Protein AF-A0A7S0TM87-F1 (afdb_monomer_lite)

Organism: Hemiselmis andersenii (NCBI:txid464988)

pLDDT: mean 75.3, std 26.85, range [28.53, 98.75]

Secondary structure (DSSP, 8-state):
------------------------------------------------------------------------PPEEEEEETTS-EEEEETT-BHHHHHHHTT--SS-GGGGTSS-TTSS-S-TTEEEEEEEEESSS--HHHHHHHTSTT--TTGGGGEEEGGG-EEEEEEEEEPBSSSSS-SSSBPP--------TTGGGGGTT--

Structure (mmCIF, N/CA/C/O backbone):
data_AF-A0A7S0TM87-F1
#
_entry.id   AF-A0A7S0TM87-F1
#
loop_
_atom_site.group_PDB
_atom_site.id
_atom_site.type_symbol
_atom_site.label_atom_id
_atom_site.label_alt_id
_atom_site.label_comp_id
_atom_site.label_asym_id
_atom_site.label_entity_id
_atom_site.label_seq_id
_atom_site.pdbx_PDB_ins_code
_atom_site.Cartn_x
_atom_site.Cartn_y
_atom_site.Cartn_z
_atom_site.occupancy
_atom_site.B_iso_or_equiv
_atom_site.auth_seq_id
_atom_site.auth_comp_id
_atom_site.auth_asym_id
_atom_site.auth_atom_id
_atom_site.pdbx_PDB_model_num
ATOM 1 N N . LEU A 1 1 ? -0.755 11.902 52.535 1.00 43.03 1 LEU A N 1
ATOM 2 C CA . LEU A 1 1 ? -0.588 10.788 53.495 1.00 43.03 1 LEU A CA 1
ATOM 3 C C . LEU A 1 1 ? -1.770 9.834 53.341 1.00 43.03 1 LEU A C 1
ATOM 5 O O . LEU A 1 1 ? -2.832 10.089 53.884 1.00 43.03 1 LEU A O 1
ATOM 9 N N . CYS A 1 2 ? -1.592 8.799 52.521 1.00 30.06 2 CYS A N 1
ATOM 10 C CA . CYS A 1 2 ? -2.446 7.615 52.363 1.00 30.06 2 CYS A CA 1
ATOM 11 C C . CYS A 1 2 ? -1.496 6.462 51.981 1.00 30.06 2 CYS A C 1
ATOM 13 O O . CYS A 1 2 ? -0.580 6.715 51.191 1.00 30.06 2 CYS A O 1
ATOM 15 N N . PRO A 1 3 ? -1.626 5.252 52.551 1.00 44.41 3 PRO A N 1
ATOM 16 C CA . PRO A 1 3 ? -0.650 4.190 52.347 1.00 44.41 3 PRO A CA 1
ATOM 17 C C . PRO A 1 3 ? -0.954 3.326 51.111 1.00 44.41 3 PRO A C 1
ATOM 19 O O . PRO A 1 3 ? -2.096 2.975 50.837 1.00 44.41 3 PRO A O 1
ATOM 22 N N . SER A 1 4 ? 0.125 3.009 50.390 1.00 39.81 4 SER A N 1
ATOM 23 C CA . SER A 1 4 ? 0.500 1.714 49.800 1.00 39.81 4 SER A CA 1
ATOM 24 C C . SER A 1 4 ? -0.569 0.621 49.647 1.00 39.81 4 SER A C 1
ATOM 26 O O . SER A 1 4 ? -1.030 0.083 50.647 1.00 39.81 4 SER A O 1
ATOM 28 N N . VAL A 1 5 ? -0.748 0.143 48.407 1.00 38.69 5 VAL A N 1
ATOM 29 C CA . VAL A 1 5 ? -0.737 -1.299 48.082 1.00 38.69 5 VAL A CA 1
ATOM 30 C C . VAL A 1 5 ? -0.220 -1.509 46.651 1.00 38.69 5 VAL A C 1
ATOM 32 O O . VAL A 1 5 ? -0.937 -1.335 45.670 1.00 38.69 5 VAL A O 1
ATOM 35 N N . ALA A 1 6 ? 1.051 -1.892 46.538 1.00 37.84 6 ALA A N 1
ATOM 36 C CA . ALA A 1 6 ? 1.604 -2.536 45.353 1.00 37.84 6 ALA A CA 1
ATOM 37 C C . ALA A 1 6 ? 1.412 -4.052 45.513 1.00 37.84 6 ALA A C 1
ATOM 39 O O . ALA A 1 6 ? 1.906 -4.637 46.475 1.00 37.84 6 ALA A O 1
ATOM 40 N N . SER A 1 7 ? 0.688 -4.686 44.591 1.00 36.06 7 SER A N 1
ATOM 41 C CA . SER A 1 7 ? 0.589 -6.145 44.514 1.00 36.06 7 SER A CA 1
ATOM 42 C C . SER A 1 7 ? 1.498 -6.632 43.388 1.00 36.06 7 SER A C 1
ATOM 44 O O . SER A 1 7 ? 1.173 -6.514 42.209 1.00 36.06 7 SER A O 1
ATOM 46 N N . LEU A 1 8 ? 2.672 -7.134 43.769 1.00 38.53 8 LEU A N 1
ATOM 47 C CA . LEU A 1 8 ? 3.536 -7.964 42.934 1.00 38.53 8 LEU A CA 1
ATOM 48 C C . LEU A 1 8 ? 3.270 -9.412 43.347 1.00 38.53 8 LEU A C 1
ATOM 50 O O . LEU A 1 8 ? 3.666 -9.829 44.434 1.00 38.53 8 LEU A O 1
ATOM 54 N N . CYS A 1 9 ? 2.576 -10.174 42.504 1.00 34.62 9 CYS A N 1
ATOM 55 C CA . CYS A 1 9 ? 2.441 -11.614 42.683 1.00 34.62 9 CYS A CA 1
ATOM 56 C C . CYS A 1 9 ? 3.541 -12.296 41.863 1.00 34.62 9 CYS A C 1
ATOM 58 O O . CYS A 1 9 ? 3.529 -12.265 40.632 1.00 34.62 9 CYS A O 1
ATOM 60 N N . GLY A 1 10 ? 4.538 -12.826 42.570 1.00 33.28 10 GLY A N 1
ATOM 61 C CA . GLY A 1 10 ? 5.671 -13.533 41.995 1.00 33.28 10 GLY A CA 1
ATOM 62 C C . GLY A 1 10 ? 5.301 -14.939 41.533 1.00 33.28 10 GLY A C 1
ATOM 63 O O . GLY A 1 10 ? 4.575 -15.664 42.207 1.00 33.28 10 GLY A O 1
ATOM 64 N N . ILE A 1 11 ? 5.875 -15.344 40.404 1.00 38.78 11 ILE A N 1
ATOM 65 C CA . ILE A 1 11 ? 6.037 -16.751 40.047 1.00 38.78 11 ILE A CA 1
ATOM 66 C C . ILE A 1 11 ? 7.525 -17.048 40.211 1.00 38.78 11 ILE A C 1
ATOM 68 O O . ILE A 1 11 ? 8.359 -16.587 39.435 1.00 38.78 11 ILE A O 1
ATOM 72 N N . SER A 1 12 ? 7.848 -17.777 41.276 1.00 32.44 12 SER A N 1
ATOM 73 C CA . SER A 1 12 ? 9.172 -18.342 41.514 1.00 32.44 12 SER A CA 1
ATOM 74 C C . SER A 1 12 ? 9.338 -19.563 40.611 1.00 32.44 12 SER A C 1
ATOM 76 O O . SER A 1 12 ? 8.698 -20.591 40.832 1.00 32.44 12 SER A O 1
ATOM 78 N N . VAL A 1 13 ? 10.159 -19.452 39.565 1.00 36.41 13 VAL A N 1
ATOM 79 C CA . VAL A 1 13 ? 10.623 -20.613 38.797 1.00 36.41 13 VAL A CA 1
ATOM 80 C C . VAL A 1 13 ? 11.959 -21.039 39.394 1.00 36.41 13 VAL A C 1
ATOM 82 O O . VAL A 1 13 ? 12.985 -20.393 39.187 1.00 36.41 13 VAL A O 1
ATOM 85 N N . CYS A 1 14 ? 11.934 -22.122 40.167 1.00 28.53 14 CYS A N 1
ATOM 86 C CA . CYS A 1 14 ? 13.132 -22.767 40.687 1.00 28.53 14 CYS A CA 1
ATOM 87 C C . CYS A 1 14 ? 13.887 -23.431 39.525 1.00 28.53 14 CYS A C 1
ATOM 89 O O . CYS A 1 14 ? 13.459 -24.455 38.994 1.00 28.53 14 CYS A O 1
ATOM 91 N N . VAL A 1 15 ? 15.016 -22.842 39.134 1.00 33.97 15 VAL A N 1
ATOM 92 C CA . VAL A 1 15 ? 16.011 -23.467 38.257 1.00 33.97 15 VAL A CA 1
ATOM 93 C C . VAL A 1 15 ? 16.805 -24.465 39.100 1.00 33.97 15 VAL A C 1
ATOM 95 O O . VAL A 1 15 ? 17.602 -24.067 39.945 1.00 33.97 15 VAL A O 1
ATOM 98 N N . VAL A 1 16 ? 16.591 -25.763 38.886 1.00 34.19 16 VAL A N 1
ATOM 99 C CA . VAL A 1 16 ? 17.478 -26.804 39.423 1.00 34.19 16 VAL A CA 1
ATOM 100 C C . VAL A 1 16 ? 18.565 -27.069 38.384 1.00 34.19 16 VAL A C 1
ATOM 102 O O . VAL A 1 16 ? 18.332 -27.715 37.365 1.00 34.19 16 VAL A O 1
ATOM 105 N N . LEU A 1 17 ? 19.753 -26.525 38.644 1.00 32.59 17 LEU A N 1
ATOM 106 C CA . LEU A 1 17 ? 20.995 -26.874 37.958 1.00 32.59 17 LEU A CA 1
ATOM 107 C C . LEU A 1 17 ? 21.436 -28.269 38.416 1.00 32.59 17 LEU A C 1
ATOM 109 O O . LEU A 1 17 ? 21.793 -28.452 39.578 1.00 32.59 17 LEU A O 1
ATOM 113 N N . VAL A 1 18 ? 21.454 -29.238 37.501 1.00 38.62 18 VAL A N 1
ATOM 114 C CA . VAL A 1 18 ? 22.188 -30.496 37.690 1.00 38.62 18 VAL A CA 1
ATOM 115 C C . VAL A 1 18 ? 23.419 -30.448 36.792 1.00 38.62 18 VAL A C 1
ATOM 117 O O . VAL A 1 18 ? 23.335 -30.611 35.577 1.00 38.62 18 VAL A O 1
ATOM 120 N N . SER A 1 19 ? 24.568 -30.178 37.408 1.00 39.03 19 SER A N 1
ATOM 121 C CA . SER A 1 19 ? 25.889 -30.266 36.786 1.00 39.03 19 SER A CA 1
ATOM 122 C C . SER A 1 19 ? 26.309 -31.727 36.654 1.00 39.03 19 SER A C 1
ATOM 124 O O . SER A 1 19 ? 26.340 -32.440 37.655 1.00 39.03 19 SER A O 1
ATOM 126 N N . SER A 1 20 ? 26.700 -32.171 35.458 1.00 42.22 20 SER A N 1
ATOM 127 C CA . SER A 1 20 ? 27.532 -33.369 35.274 1.00 42.22 20 SER A CA 1
ATOM 128 C C . SER A 1 20 ? 28.226 -33.368 33.910 1.00 42.22 20 SER A C 1
ATOM 130 O O . SER A 1 20 ? 27.570 -33.390 32.876 1.00 42.22 20 SER A O 1
ATOM 132 N N . GLY A 1 21 ? 29.562 -33.420 33.941 1.00 37.12 21 GLY A N 1
ATOM 133 C CA . GLY A 1 21 ? 30.363 -34.126 32.937 1.00 37.12 21 GLY A CA 1
ATOM 134 C C . GLY A 1 21 ? 30.937 -33.305 31.784 1.00 37.12 21 GLY A C 1
ATOM 135 O O . GLY A 1 21 ? 30.371 -33.260 30.699 1.00 37.12 21 GLY A O 1
ATOM 136 N N . ALA A 1 22 ? 32.135 -32.755 31.984 1.00 36.75 22 ALA A N 1
ATOM 137 C CA . ALA A 1 22 ? 33.020 -32.366 30.895 1.00 36.75 22 ALA A CA 1
ATOM 138 C C . ALA A 1 22 ? 33.595 -33.617 30.203 1.00 36.75 22 ALA A C 1
ATOM 140 O O . ALA A 1 22 ? 34.173 -34.476 30.866 1.00 36.75 22 ALA A O 1
ATOM 141 N N . MET A 1 23 ? 33.519 -33.689 28.873 1.00 35.53 23 MET A N 1
ATOM 142 C CA . MET A 1 23 ? 34.444 -34.498 28.077 1.00 35.53 23 MET A CA 1
ATOM 143 C C . MET A 1 23 ? 34.936 -33.684 26.880 1.00 35.53 23 MET A C 1
ATOM 145 O O . MET A 1 23 ? 34.208 -33.398 25.933 1.00 35.53 23 MET A O 1
ATOM 149 N N . LEU A 1 24 ? 36.205 -33.291 26.971 1.00 36.25 24 LEU A N 1
ATOM 150 C CA . LEU A 1 24 ? 37.015 -32.771 25.879 1.00 36.25 24 LEU A CA 1
ATOM 151 C C . LEU A 1 24 ? 37.151 -33.853 24.802 1.00 36.25 24 LEU A C 1
ATOM 153 O O . LEU A 1 24 ? 37.717 -34.909 25.076 1.00 36.25 24 LEU A O 1
ATOM 157 N N . TYR A 1 25 ? 36.714 -33.579 23.572 1.00 30.88 25 TYR A N 1
ATOM 158 C CA . TYR A 1 25 ? 37.110 -34.382 22.416 1.00 30.88 25 TYR A CA 1
ATOM 159 C C . TYR A 1 25 ? 37.942 -33.541 21.447 1.00 30.88 25 TYR A C 1
ATOM 161 O O . TYR A 1 25 ? 37.474 -32.596 20.812 1.00 30.88 25 TYR A O 1
ATOM 169 N N . ARG A 1 26 ? 39.229 -33.886 21.402 1.00 33.69 26 ARG A N 1
ATOM 170 C CA . ARG A 1 26 ? 40.291 -33.291 20.591 1.00 33.69 26 ARG A CA 1
ATOM 171 C C . ARG A 1 26 ? 40.266 -33.935 19.199 1.00 33.69 26 ARG A C 1
ATOM 173 O O . ARG A 1 26 ? 40.232 -35.154 19.088 1.00 33.69 26 ARG A O 1
ATOM 180 N N . ARG A 1 27 ? 40.336 -33.122 18.138 1.00 35.44 27 ARG A N 1
ATOM 181 C CA . ARG A 1 27 ? 40.615 -33.569 16.758 1.00 35.44 27 ARG A CA 1
ATOM 182 C C . ARG A 1 27 ? 41.933 -34.346 16.707 1.00 35.44 27 ARG A C 1
ATOM 184 O O . ARG A 1 27 ? 42.930 -33.816 17.194 1.00 35.44 27 ARG A O 1
ATOM 191 N N . SER A 1 28 ? 41.962 -35.495 16.028 1.00 31.58 28 SER A N 1
ATOM 192 C CA . SER A 1 28 ? 43.063 -35.946 15.153 1.00 31.58 28 SER A CA 1
ATOM 193 C C . SER A 1 28 ? 42.669 -37.204 14.366 1.00 31.58 28 SER A C 1
ATOM 195 O O . SER A 1 28 ? 41.808 -37.974 14.768 1.00 31.58 28 SER A O 1
ATOM 197 N N . THR A 1 29 ? 43.283 -37.321 13.198 1.00 38.72 29 THR A N 1
ATOM 198 C CA . THR A 1 29 ? 43.037 -38.195 12.045 1.00 38.72 29 THR A CA 1
ATOM 199 C C . THR A 1 29 ? 43.444 -39.661 12.237 1.00 38.72 29 THR A C 1
ATOM 201 O O . THR A 1 29 ? 44.500 -39.893 12.813 1.00 38.72 29 THR A O 1
ATOM 204 N N . LEU A 1 30 ? 42.699 -40.598 11.625 1.00 35.56 30 LEU A N 1
ATOM 205 C CA . LEU A 1 30 ? 43.150 -41.674 10.704 1.00 35.56 30 LEU A CA 1
ATOM 206 C C . LEU A 1 30 ? 42.349 -42.985 10.834 1.00 35.56 30 LEU A C 1
ATOM 208 O O . LEU A 1 30 ? 41.999 -43.415 11.924 1.00 35.56 30 LEU A O 1
ATOM 212 N N . ALA A 1 31 ? 42.197 -43.615 9.663 1.00 34.16 31 ALA A N 1
ATOM 213 C CA . ALA A 1 31 ? 42.013 -45.041 9.385 1.00 34.16 31 ALA A CA 1
ATOM 214 C C . ALA A 1 31 ? 40.709 -45.724 9.839 1.00 34.16 31 ALA A C 1
ATOM 216 O O . ALA A 1 31 ? 40.450 -45.962 11.014 1.00 34.16 31 ALA A O 1
ATOM 217 N N . GLY A 1 32 ? 39.916 -46.108 8.836 1.00 38.69 32 GLY A N 1
ATOM 218 C CA . GLY A 1 32 ? 38.773 -46.991 8.996 1.00 38.69 32 GLY A CA 1
ATOM 219 C C . GLY A 1 32 ? 39.171 -48.402 9.417 1.00 38.69 32 GLY A C 1
ATOM 220 O O . GLY A 1 32 ? 40.225 -48.912 9.046 1.00 38.69 32 GLY A O 1
ATOM 221 N N . CYS A 1 33 ? 38.267 -49.050 10.142 1.00 33.41 33 CYS A N 1
ATOM 222 C CA . CYS A 1 33 ? 38.180 -50.497 10.180 1.00 33.41 33 CYS A CA 1
ATOM 223 C C . CYS A 1 33 ? 36.711 -50.876 10.392 1.00 33.41 33 CYS A C 1
ATOM 225 O O . CYS A 1 33 ? 36.077 -50.491 11.373 1.00 33.41 33 CYS A O 1
ATOM 227 N N . LEU A 1 34 ? 36.172 -51.564 9.392 1.00 38.44 34 LEU A N 1
ATOM 228 C CA . LEU A 1 34 ? 34.849 -52.161 9.348 1.00 38.44 34 LEU A CA 1
ATOM 229 C C . LEU A 1 34 ? 34.826 -53.353 10.314 1.00 38.44 34 LEU A C 1
ATOM 231 O O . LEU A 1 34 ? 35.575 -54.304 10.112 1.00 38.44 34 LEU A O 1
ATOM 235 N N . VAL A 1 35 ? 33.962 -53.333 11.331 1.00 37.22 35 VAL A N 1
ATOM 236 C CA . VAL A 1 35 ? 33.656 -54.528 12.132 1.00 37.22 35 VAL A CA 1
ATOM 237 C C . VAL A 1 35 ? 32.142 -54.641 12.282 1.00 37.22 35 VAL A C 1
ATOM 239 O O . VAL A 1 35 ? 31.504 -53.897 13.023 1.00 37.22 35 VAL A O 1
ATOM 242 N N . LEU A 1 36 ? 31.577 -55.575 11.519 1.00 39.94 36 LEU A N 1
ATOM 243 C CA . LEU A 1 36 ? 30.217 -56.082 11.663 1.00 39.94 36 LEU A CA 1
ATOM 244 C C . LEU A 1 36 ? 30.143 -56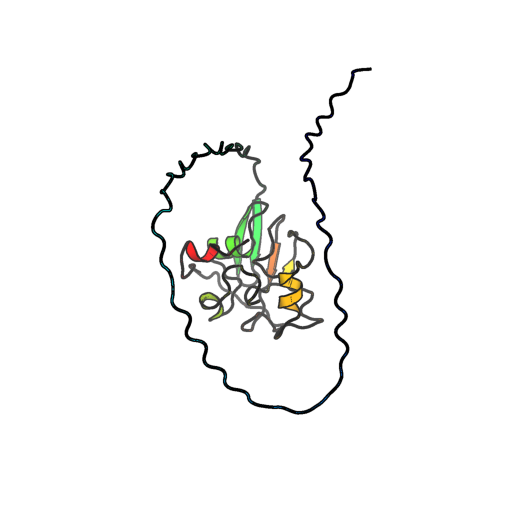.916 12.946 1.00 39.94 36 LEU A C 1
ATOM 246 O O . LEU A 1 36 ? 30.815 -57.939 13.047 1.00 39.94 36 LEU A O 1
ATOM 250 N N . LEU A 1 37 ? 29.305 -56.512 13.900 1.00 38.28 37 LEU A N 1
ATOM 251 C CA . LEU A 1 37 ? 28.926 -57.354 15.034 1.00 38.28 37 LEU A CA 1
ATOM 252 C C . LEU A 1 37 ? 27.406 -57.373 15.183 1.00 38.28 37 LEU A C 1
ATOM 254 O O . LEU A 1 37 ? 26.788 -56.486 15.769 1.00 38.28 37 LEU A O 1
ATOM 258 N N . SER A 1 38 ? 26.829 -58.438 14.635 1.00 44.94 38 SER A N 1
ATOM 259 C CA . SER A 1 38 ? 25.479 -58.920 14.887 1.00 44.94 38 SER A CA 1
ATOM 260 C C . SER A 1 38 ? 25.268 -59.174 16.380 1.00 44.94 38 SER A C 1
ATOM 262 O O . SER A 1 38 ? 25.892 -60.070 16.945 1.00 44.94 38 SER A O 1
ATOM 264 N N . HIS A 1 39 ? 24.360 -58.427 17.002 1.00 39.03 39 HIS A N 1
ATOM 265 C CA . HIS A 1 39 ? 23.818 -58.762 18.314 1.00 39.03 39 HIS A CA 1
ATOM 266 C C . HIS A 1 39 ? 22.301 -58.890 18.194 1.00 39.03 39 HIS A C 1
ATOM 268 O O . HIS A 1 39 ? 21.583 -57.910 18.003 1.00 39.03 39 HIS A O 1
ATOM 274 N N . SER A 1 40 ? 21.831 -60.133 18.268 1.00 44.12 40 SER A N 1
ATOM 275 C CA . SER A 1 40 ? 20.428 -60.483 18.446 1.00 44.12 40 SER A CA 1
ATOM 276 C C . SER A 1 40 ? 19.967 -59.998 19.819 1.00 44.12 40 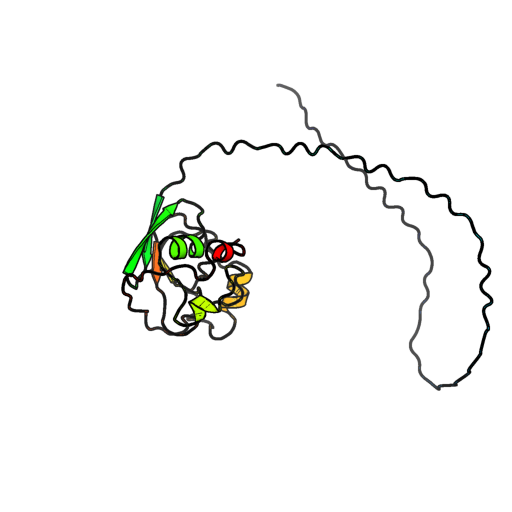SER A C 1
ATOM 278 O O . SER A 1 40 ? 20.432 -60.496 20.841 1.00 44.12 40 SER A O 1
ATOM 280 N N . VAL A 1 41 ? 19.049 -59.032 19.848 1.00 42.47 41 VAL A N 1
ATOM 281 C CA . VAL A 1 41 ? 18.379 -58.599 21.079 1.00 42.47 41 VAL A CA 1
ATOM 282 C C . VAL A 1 41 ? 17.003 -59.252 21.115 1.00 42.47 41 VAL A C 1
ATOM 284 O O . VAL A 1 41 ? 16.100 -58.887 20.365 1.00 42.47 41 VAL A O 1
ATOM 287 N N . THR A 1 42 ? 16.850 -60.253 21.976 1.00 41.28 42 THR A N 1
ATOM 288 C CA . THR A 1 42 ? 15.556 -60.838 22.336 1.00 41.28 42 THR A CA 1
ATOM 289 C C . THR A 1 42 ? 14.770 -59.839 23.184 1.00 41.28 42 THR A C 1
ATOM 291 O O . THR A 1 42 ? 15.184 -59.503 24.293 1.00 41.28 42 THR A O 1
ATOM 294 N N . ALA A 1 43 ? 13.643 -59.354 22.662 1.00 39.78 43 ALA A N 1
ATOM 295 C CA . ALA A 1 43 ? 12.737 -58.457 23.369 1.00 39.78 43 ALA A CA 1
ATOM 296 C C . ALA A 1 43 ? 11.901 -59.233 24.404 1.00 39.78 43 ALA A C 1
ATOM 298 O O . ALA A 1 43 ? 11.062 -60.059 24.048 1.00 39.78 43 ALA A O 1
ATOM 299 N N . PHE A 1 44 ? 12.125 -58.948 25.687 1.00 37.41 44 PHE A N 1
ATOM 300 C CA . PHE A 1 44 ? 11.228 -59.323 26.779 1.00 37.41 44 PHE A CA 1
ATOM 301 C C . PHE A 1 44 ? 10.069 -58.319 26.823 1.00 37.41 44 PHE A C 1
ATOM 303 O O . PHE A 1 44 ? 10.282 -57.127 27.045 1.00 37.41 44 PHE A O 1
ATOM 310 N N . VAL A 1 45 ? 8.843 -58.791 26.597 1.00 42.06 45 VAL A N 1
ATOM 311 C CA . VAL A 1 45 ? 7.622 -57.981 26.681 1.00 42.06 45 VAL A CA 1
ATOM 312 C C . VAL A 1 45 ? 6.989 -58.225 28.051 1.00 42.06 45 VAL A C 1
ATOM 314 O O . VAL A 1 45 ? 6.460 -59.305 28.299 1.00 42.06 45 VAL A O 1
ATOM 317 N N . SER A 1 46 ? 7.048 -57.238 28.947 1.00 39.88 46 SER A N 1
ATOM 318 C CA . SER A 1 46 ? 6.266 -57.244 30.192 1.00 39.88 46 SER A CA 1
ATOM 319 C C . SER A 1 46 ? 4.922 -56.546 29.965 1.00 39.88 46 SER A C 1
ATOM 321 O O . SER A 1 46 ? 4.913 -55.409 29.486 1.00 39.88 46 SER A O 1
ATOM 323 N N . PRO A 1 47 ? 3.784 -57.162 30.329 1.00 44.62 47 PRO A N 1
ATOM 324 C CA . PRO A 1 47 ? 2.493 -56.500 30.320 1.00 44.62 47 PRO A CA 1
ATOM 325 C C . PRO A 1 47 ? 2.237 -55.876 31.696 1.00 44.62 47 PRO A C 1
ATOM 327 O O . PRO A 1 47 ? 2.356 -56.560 32.706 1.00 44.62 47 PRO A O 1
ATOM 330 N N . ALA A 1 48 ? 1.892 -54.587 31.720 1.00 43.44 48 ALA A N 1
ATOM 331 C CA . ALA A 1 48 ? 1.014 -53.922 32.696 1.00 43.44 48 ALA A CA 1
ATOM 332 C C . ALA A 1 48 ? 1.453 -52.468 32.902 1.00 43.44 48 ALA A C 1
ATOM 334 O O . ALA A 1 48 ? 2.221 -52.148 33.806 1.00 43.44 48 ALA A O 1
ATOM 335 N N . VAL A 1 49 ? 0.888 -51.559 32.110 1.00 38.81 49 VAL A N 1
ATOM 336 C CA . VAL A 1 49 ? 0.724 -50.172 32.552 1.00 38.81 49 VAL A CA 1
ATOM 337 C C . VAL A 1 49 ? -0.768 -49.882 32.548 1.00 38.81 49 VAL A C 1
ATOM 339 O O . VAL A 1 49 ? -1.427 -49.862 31.513 1.00 38.81 49 VAL A O 1
ATOM 342 N N . SER A 1 50 ? -1.292 -49.743 33.761 1.00 43.94 50 SER A N 1
ATOM 343 C CA . SER A 1 50 ? -2.668 -49.377 34.070 1.00 43.94 50 SER A CA 1
ATOM 344 C C . SER A 1 50 ? -2.976 -47.985 33.509 1.00 43.94 50 SER A C 1
ATOM 346 O O . SER A 1 50 ? -2.323 -47.003 33.870 1.00 43.94 50 SER A O 1
ATOM 348 N N . LEU A 1 51 ? -3.967 -47.903 32.616 1.00 40.31 51 LEU A N 1
ATOM 349 C CA . LEU A 1 51 ? -4.522 -46.646 32.120 1.00 40.31 51 LEU A CA 1
ATOM 350 C C . LEU A 1 51 ? -5.239 -45.924 33.266 1.00 40.31 51 LEU A C 1
ATOM 352 O O . LEU A 1 51 ? -6.386 -46.226 33.591 1.00 40.31 51 LEU A O 1
ATOM 356 N N . ARG A 1 52 ? -4.581 -44.928 33.863 1.00 42.25 52 ARG A N 1
ATOM 357 C CA . ARG A 1 52 ? -5.284 -43.900 34.633 1.00 42.25 52 ARG A CA 1
ATOM 358 C C . ARG A 1 52 ? -5.820 -42.851 33.666 1.00 42.25 52 ARG A C 1
ATOM 360 O O . ARG A 1 52 ? -5.058 -42.167 32.989 1.00 42.25 52 ARG A O 1
ATOM 367 N N . ALA A 1 53 ? -7.144 -42.751 33.618 1.00 43.03 53 ALA A N 1
ATOM 368 C CA . ALA A 1 53 ? -7.873 -41.709 32.918 1.00 43.03 53 ALA A CA 1
ATOM 369 C C . ALA A 1 53 ? -7.406 -40.322 33.392 1.00 43.03 53 ALA A C 1
ATOM 371 O O . ALA A 1 53 ? -7.555 -39.962 34.560 1.00 43.03 53 ALA A O 1
ATOM 372 N N . LEU A 1 54 ? -6.833 -39.545 32.474 1.00 36.59 54 LEU A N 1
ATOM 373 C CA . LEU A 1 54 ? -6.606 -38.117 32.652 1.00 36.59 54 LEU A CA 1
ATOM 374 C C . LEU A 1 54 ? -7.938 -37.399 32.438 1.00 36.59 54 LEU A C 1
ATOM 376 O O . LEU A 1 54 ? -8.382 -37.186 31.311 1.00 36.59 54 LEU A O 1
ATOM 380 N N . THR A 1 55 ? -8.590 -37.036 33.536 1.00 38.25 55 THR A N 1
ATOM 381 C CA . THR A 1 55 ? -9.730 -36.121 33.529 1.00 38.25 55 THR A CA 1
ATOM 382 C C . THR A 1 55 ? -9.242 -34.750 33.065 1.00 38.25 55 THR A C 1
ATOM 384 O O . THR A 1 55 ? -8.570 -34.035 33.807 1.00 38.25 55 THR A O 1
ATOM 387 N N . VAL A 1 56 ? -9.562 -34.376 31.825 1.00 42.09 56 VAL A N 1
ATOM 388 C CA . VAL A 1 56 ? -9.319 -33.027 31.300 1.00 42.09 56 VAL A CA 1
ATOM 389 C C . VAL A 1 56 ? -10.207 -32.054 32.075 1.00 42.09 56 VAL A C 1
ATOM 391 O O . VAL A 1 56 ? -11.414 -31.963 31.849 1.00 42.09 56 VAL A O 1
ATOM 394 N N . MET A 1 57 ? -9.610 -31.327 33.019 1.00 36.41 57 MET A N 1
ATOM 395 C CA . MET A 1 57 ? -10.251 -30.193 33.672 1.00 36.41 57 MET A CA 1
ATOM 396 C C . MET A 1 57 ? -10.482 -29.100 32.625 1.00 36.41 57 MET A C 1
ATOM 398 O O . MET A 1 57 ? -9.555 -28.417 32.195 1.00 36.41 57 MET A O 1
ATOM 402 N N . ARG A 1 58 ? -11.739 -28.943 32.192 1.00 45.81 58 ARG A N 1
ATOM 403 C CA . ARG A 1 58 ? -12.197 -27.774 31.436 1.00 45.81 58 ARG A CA 1
ATOM 404 C C . ARG A 1 58 ? -11.988 -26.535 32.306 1.00 45.81 58 ARG A C 1
ATOM 406 O O . ARG A 1 58 ? -12.823 -26.228 33.155 1.00 45.81 58 ARG A O 1
ATOM 413 N N . HIS A 1 59 ? -10.901 -25.803 32.076 1.00 45.47 59 HIS A N 1
ATOM 414 C CA . HIS A 1 59 ? -10.821 -24.417 32.514 1.00 45.47 59 HIS A CA 1
ATOM 415 C C . HIS A 1 59 ? -11.953 -23.659 31.819 1.00 45.47 59 HIS A C 1
ATOM 417 O O . HIS A 1 59 ? -11.939 -23.468 30.603 1.00 45.47 59 HIS A O 1
ATOM 423 N N . LYS A 1 60 ? -12.961 -23.252 32.597 1.00 48.72 60 LYS A N 1
ATOM 424 C CA . LYS A 1 60 ? -13.900 -22.204 32.201 1.00 48.72 60 LYS A CA 1
ATOM 425 C C . LYS A 1 60 ? -13.078 -20.927 32.059 1.00 48.72 60 LYS A C 1
ATOM 427 O O . LYS A 1 60 ? -12.900 -20.187 33.021 1.00 48.72 60 LYS A O 1
ATOM 432 N N . GLY A 1 61 ? -12.499 -20.732 30.878 1.00 41.50 61 GLY A N 1
ATOM 433 C CA . GLY A 1 61 ? -11.899 -19.469 30.493 1.00 41.50 61 GLY A CA 1
ATOM 434 C C . GLY A 1 61 ? -12.980 -18.407 30.599 1.00 41.50 61 GLY A C 1
ATOM 435 O O . GLY A 1 61 ? -13.948 -18.423 29.841 1.00 41.50 61 GLY A O 1
ATOM 436 N N . CYS A 1 62 ? -12.840 -17.526 31.584 1.00 40.75 62 CYS A N 1
ATOM 437 C CA . CYS A 1 62 ? -13.537 -16.257 31.609 1.00 40.75 62 CYS A CA 1
ATOM 438 C C . CYS A 1 62 ? -13.016 -15.473 30.402 1.00 40.75 62 CYS A C 1
ATOM 440 O O . CYS A 1 62 ? -11.963 -14.842 30.468 1.00 40.75 62 CYS A O 1
ATOM 442 N N . VAL A 1 63 ? -13.700 -15.597 29.265 1.00 45.09 63 VAL A N 1
ATOM 443 C CA . VAL A 1 63 ? -13.558 -14.644 28.169 1.00 45.09 63 VAL A CA 1
ATOM 444 C C . VAL A 1 63 ? -14.200 -13.375 28.699 1.00 45.09 63 VAL A C 1
ATOM 446 O O . VAL A 1 63 ? -15.416 -13.210 28.639 1.00 45.09 63 VAL A O 1
ATOM 449 N N . SER A 1 64 ? -13.394 -12.516 29.319 1.00 41.44 64 SER A N 1
ATOM 450 C CA . SER A 1 64 ? -13.808 -11.157 29.613 1.00 41.44 64 SER A CA 1
ATOM 451 C C . SER A 1 64 ? -14.063 -10.485 28.269 1.00 41.44 64 SER A C 1
ATOM 453 O O . SER A 1 64 ? -13.154 -10.039 27.572 1.00 41.44 64 SER A O 1
ATOM 455 N N . THR A 1 65 ? -15.329 -10.452 27.868 1.00 44.44 65 THR A N 1
ATOM 456 C CA . THR A 1 65 ? -15.825 -9.517 26.870 1.00 44.44 65 THR A CA 1
ATOM 457 C C . THR A 1 65 ? -15.574 -8.121 27.422 1.00 44.44 65 THR A C 1
ATOM 459 O O . THR A 1 65 ? -16.399 -7.564 28.144 1.00 44.44 65 THR A O 1
ATOM 462 N N . LEU A 1 66 ? -14.389 -7.576 27.143 1.00 46.31 66 LEU A N 1
ATOM 463 C CA . LEU A 1 66 ? -14.140 -6.149 27.235 1.00 46.31 66 LEU A CA 1
ATOM 464 C C . LEU A 1 66 ? -15.140 -5.499 26.284 1.00 46.31 66 LEU A C 1
ATOM 466 O O . LEU A 1 66 ? -15.007 -5.591 25.064 1.00 46.31 66 LEU A O 1
ATOM 470 N N . ALA A 1 67 ? -16.183 -4.908 26.861 1.00 44.28 67 ALA A N 1
ATOM 471 C CA . ALA A 1 67 ? -17.088 -4.031 26.153 1.00 44.28 67 ALA A CA 1
ATOM 472 C C . ALA A 1 67 ? -16.237 -2.936 25.498 1.00 44.28 67 ALA A C 1
ATOM 474 O O . ALA A 1 67 ? -15.650 -2.095 26.180 1.00 44.28 67 ALA A O 1
ATOM 475 N N . MET A 1 68 ? -16.110 -2.994 24.173 1.00 48.56 68 MET A N 1
ATOM 476 C CA . MET A 1 68 ? -15.514 -1.922 23.392 1.00 48.56 68 MET A CA 1
ATOM 477 C C . MET A 1 68 ? -16.448 -0.719 23.530 1.00 48.56 68 MET A C 1
ATOM 479 O O . MET A 1 68 ? -17.477 -0.646 22.860 1.00 48.56 68 MET A O 1
ATOM 483 N N . ASN A 1 69 ? -16.124 0.197 24.446 1.00 50.28 69 ASN A N 1
ATOM 484 C CA . ASN A 1 69 ? -16.749 1.511 24.490 1.00 50.28 69 ASN A CA 1
ATOM 485 C C . ASN A 1 69 ? -16.578 2.130 23.102 1.00 50.28 69 ASN A C 1
ATOM 487 O O . ASN A 1 69 ? -15.453 2.359 22.656 1.00 50.28 69 ASN A O 1
ATOM 491 N N . GLY A 1 70 ? -17.697 2.338 22.407 1.00 48.84 70 GLY A N 1
ATOM 492 C CA . GLY A 1 70 ? -17.742 2.888 21.060 1.00 48.84 70 GLY A CA 1
ATOM 493 C C . GLY A 1 70 ? -17.246 4.327 21.041 1.00 48.84 70 GLY A C 1
ATOM 494 O O . GLY A 1 70 ? -18.041 5.263 21.048 1.00 48.84 70 GLY A O 1
ATOM 495 N N . SER A 1 71 ? -15.928 4.510 21.011 1.00 60.06 71 SER A N 1
ATOM 496 C CA . SER A 1 71 ? -15.330 5.754 20.548 1.00 60.06 71 SER A CA 1
ATOM 497 C C . SER A 1 71 ? -15.792 5.947 19.107 1.00 60.06 71 SER A C 1
ATOM 499 O O . SER A 1 71 ? -15.568 5.077 18.262 1.00 60.06 71 SER A O 1
ATOM 501 N N . LYS A 1 72 ? -16.495 7.047 18.822 1.00 70.88 72 LYS A N 1
ATOM 502 C CA . LYS A 1 72 ? -16.773 7.451 17.441 1.00 70.88 72 LYS A CA 1
ATOM 503 C C . LYS A 1 72 ? -15.420 7.676 16.762 1.00 70.88 72 LYS A C 1
ATOM 505 O O . LYS A 1 72 ? -14.793 8.703 16.982 1.00 70.88 72 LYS A O 1
ATOM 510 N N . SER A 1 73 ? -14.962 6.705 15.976 1.00 81.81 73 SER A N 1
ATOM 511 C CA . SER A 1 73 ? -13.770 6.840 15.137 1.00 81.81 73 SER A CA 1
ATOM 512 C C . SER A 1 73 ? -13.998 7.953 14.115 1.00 81.81 73 SER A C 1
ATOM 514 O O . SER A 1 73 ? -15.069 7.981 13.493 1.00 81.81 73 SER A O 1
ATOM 516 N N . ASN A 1 74 ? -13.017 8.835 13.911 1.00 94.25 74 ASN A N 1
ATOM 517 C CA . ASN A 1 74 ? -13.123 9.865 12.880 1.00 94.25 74 ASN A CA 1
ATOM 518 C C . ASN A 1 74 ? -13.218 9.219 11.494 1.00 94.25 74 ASN A C 1
ATOM 520 O O . ASN A 1 74 ? -12.736 8.104 11.285 1.00 94.25 74 ASN A O 1
ATOM 524 N N . LYS A 1 75 ? -13.869 9.922 10.568 1.00 96.50 75 LYS A N 1
ATOM 525 C CA . LYS A 1 75 ? -13.971 9.542 9.159 1.00 96.50 75 LYS A CA 1
ATOM 526 C C . LYS A 1 75 ? -13.021 10.402 8.335 1.00 96.50 75 LYS A C 1
ATOM 528 O O . LYS A 1 75 ? -12.923 11.600 8.587 1.00 96.50 75 LYS A O 1
ATOM 533 N N . HIS A 1 76 ? -12.420 9.789 7.329 1.00 97.50 76 HIS A N 1
ATOM 534 C CA . HIS A 1 76 ? -11.460 10.371 6.401 1.00 97.50 76 HIS A CA 1
ATOM 535 C C . HIS A 1 76 ? -11.855 10.044 4.969 1.00 97.50 76 HIS A C 1
ATOM 537 O O . HIS A 1 76 ? -12.544 9.052 4.712 1.00 97.50 76 HIS A O 1
ATOM 543 N N . ARG A 1 77 ? -11.380 10.851 4.027 1.00 97.44 77 ARG A N 1
ATOM 544 C CA . ARG A 1 77 ? -11.454 10.564 2.593 1.00 97.44 77 ARG A CA 1
ATOM 545 C C . ARG A 1 77 ? -10.102 10.102 2.082 1.00 97.44 77 ARG A C 1
ATOM 547 O O . ARG A 1 77 ? -9.083 10.747 2.310 1.00 97.44 77 ARG A O 1
ATOM 554 N N . VAL A 1 78 ? -10.114 9.014 1.324 1.00 97.50 78 VAL A N 1
ATOM 555 C CA . VAL A 1 78 ? -8.945 8.520 0.600 1.00 97.50 78 VAL A CA 1
ATOM 556 C C . VAL A 1 78 ? -9.219 8.664 -0.891 1.00 97.50 78 VAL A C 1
ATOM 558 O O . VAL A 1 78 ? -10.086 7.977 -1.430 1.00 97.50 78 VAL A O 1
ATOM 561 N N . GLN A 1 79 ? -8.493 9.565 -1.548 1.00 96.00 79 GLN A N 1
ATOM 562 C CA . GLN A 1 79 ? -8.582 9.821 -2.985 1.00 96.00 79 GLN A CA 1
ATOM 563 C C . GLN A 1 79 ? -7.519 9.010 -3.725 1.00 96.00 79 GLN A C 1
ATOM 565 O O . GLN A 1 79 ? -6.352 9.008 -3.337 1.00 96.00 79 GLN A O 1
ATOM 570 N N . PHE A 1 80 ? -7.899 8.329 -4.805 1.00 93.00 80 PHE A N 1
ATOM 571 C CA . PHE A 1 80 ? -6.972 7.547 -5.621 1.00 93.00 80 PHE A CA 1
ATOM 572 C C . PHE A 1 80 ? -6.693 8.276 -6.941 1.00 93.00 80 PHE A C 1
ATOM 574 O O . PHE A 1 80 ? -7.617 8.672 -7.646 1.00 93.00 80 PHE A O 1
ATOM 581 N N . SER A 1 81 ? -5.420 8.449 -7.308 1.00 84.44 81 SER A N 1
ATOM 582 C CA . SER A 1 81 ? -4.998 9.265 -8.460 1.00 84.44 81 SER A CA 1
ATOM 583 C C . SER A 1 81 ? -5.539 8.773 -9.808 1.00 84.44 81 SER A C 1
ATOM 585 O O . SER A 1 81 ? -5.568 9.528 -10.772 1.00 84.44 81 SER A O 1
ATOM 587 N N . GLY A 1 82 ? -5.940 7.502 -9.881 1.00 70.81 82 GLY A N 1
ATOM 588 C CA . GLY A 1 82 ? -6.636 6.894 -11.015 1.00 70.81 82 GLY A CA 1
ATOM 589 C C . GLY A 1 82 ? -8.162 6.963 -10.891 1.00 70.81 82 GLY A C 1
ATOM 590 O O . GLY A 1 82 ? -8.860 6.087 -11.374 1.00 70.81 82 GLY A O 1
ATOM 591 N N . GLY A 1 83 ? -8.699 7.944 -10.176 1.00 77.00 83 GLY A N 1
ATOM 592 C CA . GLY A 1 83 ? -10.134 8.087 -9.988 1.00 77.00 83 GLY A CA 1
ATOM 593 C C . GLY A 1 83 ? -10.712 7.181 -8.900 1.00 77.00 83 GLY A C 1
ATOM 594 O O . GLY A 1 83 ? -10.238 6.082 -8.613 1.00 77.00 83 GLY A O 1
ATOM 595 N N . GLY A 1 84 ? -11.787 7.682 -8.298 1.00 87.81 84 GLY A N 1
ATOM 596 C CA . GLY A 1 84 ? -12.445 7.059 -7.160 1.00 87.81 84 GLY A CA 1
ATOM 597 C C . GLY A 1 84 ? -11.978 7.636 -5.826 1.00 87.81 84 GLY A C 1
ATOM 598 O O . GLY A 1 84 ? -10.847 8.093 -5.657 1.00 87.81 84 GLY A O 1
ATOM 599 N N . GLU A 1 85 ? -12.898 7.615 -4.877 1.00 93.62 85 GLU A N 1
ATOM 600 C CA . GLU A 1 85 ? -12.665 7.981 -3.491 1.00 93.62 85 GLU A CA 1
ATOM 601 C C . GLU A 1 85 ? -13.390 6.976 -2.603 1.00 93.62 85 GLU A C 1
ATOM 603 O O . GLU A 1 85 ? -14.412 6.409 -3.001 1.00 93.62 85 GLU A O 1
ATOM 608 N N . VAL A 1 86 ? -12.859 6.761 -1.405 1.00 95.06 86 VAL A N 1
ATOM 609 C CA . VAL A 1 86 ? -13.486 5.910 -0.394 1.00 95.06 86 VAL A CA 1
ATOM 610 C C . VAL A 1 86 ? -13.514 6.642 0.943 1.00 95.06 86 VAL A C 1
ATOM 612 O O . VAL A 1 86 ? -12.567 7.348 1.301 1.00 95.06 86 VAL A O 1
ATOM 615 N N . GLU A 1 87 ? -14.615 6.489 1.678 1.00 96.88 87 GLU A N 1
ATOM 616 C CA . GLU A 1 87 ? -14.716 6.944 3.066 1.00 96.88 87 GLU A CA 1
ATOM 617 C C . GLU A 1 87 ? -14.137 5.862 3.981 1.00 96.88 87 GLU A C 1
ATOM 619 O O . GLU A 1 87 ? -14.502 4.691 3.874 1.00 96.88 87 GLU A O 1
ATOM 624 N N . VAL A 1 88 ? -13.234 6.253 4.877 1.00 97.00 88 VAL A N 1
ATOM 625 C CA . VAL A 1 88 ? -12.465 5.335 5.724 1.00 97.00 88 VAL A CA 1
ATOM 626 C C . VAL A 1 88 ? -12.471 5.837 7.158 1.00 97.00 88 VAL A C 1
ATOM 628 O O . VAL A 1 88 ? -12.392 7.040 7.391 1.00 97.00 88 VAL A O 1
ATOM 631 N N . ARG A 1 89 ? -12.561 4.949 8.147 1.00 96.88 89 ARG A N 1
ATOM 632 C CA . ARG A 1 89 ? -12.449 5.328 9.560 1.00 96.88 89 ARG A CA 1
ATOM 633 C C . ARG A 1 89 ? -11.010 5.264 10.057 1.00 96.88 89 ARG A C 1
ATOM 635 O O . ARG A 1 89 ? -10.182 4.523 9.529 1.00 96.88 89 ARG A O 1
ATOM 642 N N . ASP A 1 90 ? -10.743 6.006 11.128 1.00 97.00 90 ASP A N 1
ATOM 643 C CA . ASP A 1 90 ? -9.497 5.902 11.892 1.00 97.00 90 ASP A CA 1
ATOM 644 C C . ASP A 1 90 ? -9.122 4.438 12.164 1.00 97.00 90 ASP A C 1
ATOM 646 O O . ASP A 1 90 ? -9.916 3.657 12.693 1.00 97.00 90 ASP A O 1
ATOM 650 N N . GLY A 1 91 ? -7.880 4.086 11.838 1.00 97.25 91 GLY A N 1
ATOM 651 C CA . GLY A 1 91 ? -7.309 2.771 12.108 1.00 97.25 91 GLY A CA 1
ATOM 652 C C . GLY A 1 91 ? -7.650 1.685 11.083 1.00 97.25 91 GLY A C 1
ATOM 653 O O . GLY A 1 91 ? -7.104 0.583 11.183 1.00 97.25 91 GLY A O 1
ATOM 654 N N . GLU A 1 92 ? -8.493 1.949 10.083 1.00 97.88 92 GLU A N 1
ATOM 655 C CA . GLU A 1 92 ? -8.736 0.977 9.013 1.00 97.88 92 GLU A CA 1
ATOM 656 C C . GLU A 1 92 ? -7.480 0.759 8.160 1.00 97.88 92 GLU A C 1
ATOM 658 O O . GLU A 1 92 ? -6.710 1.686 7.894 1.00 97.88 92 GLU A O 1
ATOM 663 N N . LEU A 1 93 ? -7.263 -0.488 7.732 1.00 98.44 93 LEU A N 1
ATOM 664 C CA . LEU A 1 93 ? -6.140 -0.847 6.873 1.00 98.44 93 LEU A CA 1
ATOM 665 C C . LEU A 1 93 ? -6.390 -0.332 5.452 1.00 98.44 93 LEU A C 1
ATOM 667 O O . LEU A 1 93 ? -7.428 -0.628 4.856 1.00 98.44 93 LEU A O 1
ATOM 671 N N . LEU A 1 94 ? -5.424 0.396 4.887 1.00 98.44 94 LEU A N 1
ATOM 672 C CA . LEU A 1 94 ? -5.603 1.090 3.610 1.00 98.44 94 LEU A CA 1
ATOM 673 C C . LEU A 1 94 ? -5.989 0.134 2.471 1.00 98.44 94 LEU A C 1
ATOM 675 O O . LEU A 1 94 ? -6.925 0.413 1.727 1.00 98.44 94 LEU A O 1
ATOM 679 N N . ARG A 1 95 ? -5.315 -1.017 2.343 1.00 98.00 95 ARG A N 1
ATOM 680 C CA . ARG A 1 95 ? -5.662 -2.029 1.329 1.00 98.00 95 ARG A CA 1
ATOM 681 C C . ARG A 1 95 ? -7.110 -2.498 1.467 1.00 98.00 95 ARG A C 1
ATOM 683 O O . ARG A 1 95 ? -7.820 -2.533 0.468 1.00 98.00 95 ARG A O 1
ATOM 690 N N . THR A 1 96 ? -7.532 -2.867 2.673 1.00 97.62 96 THR A N 1
ATOM 691 C CA . THR A 1 96 ? -8.891 -3.352 2.937 1.00 97.62 96 THR A CA 1
ATOM 692 C C . THR A 1 96 ? -9.926 -2.289 2.579 1.00 97.62 96 THR A C 1
ATOM 694 O O . THR A 1 96 ? -10.895 -2.591 1.887 1.00 97.62 96 THR A O 1
ATOM 697 N N . ALA A 1 97 ? -9.701 -1.046 3.013 1.00 96.69 97 ALA A N 1
ATOM 698 C CA . ALA A 1 97 ? -10.604 0.073 2.773 1.00 96.69 97 ALA A CA 1
ATOM 699 C C . ALA A 1 97 ? -10.771 0.369 1.274 1.00 96.69 97 ALA A C 1
ATOM 701 O O . ALA A 1 97 ? -11.897 0.485 0.791 1.00 96.69 97 ALA A O 1
ATOM 702 N N . LEU A 1 98 ? -9.664 0.401 0.522 1.00 95.81 98 LEU A N 1
ATOM 703 C CA . LEU A 1 98 ? -9.695 0.573 -0.932 1.00 95.81 98 LEU A CA 1
ATOM 704 C C . LEU A 1 98 ? -10.505 -0.543 -1.605 1.00 95.81 98 LEU A C 1
ATOM 706 O O . LEU A 1 98 ? -11.452 -0.258 -2.334 1.00 95.81 98 LEU A O 1
ATOM 710 N N . LEU A 1 99 ? -10.180 -1.810 -1.320 1.00 95.38 99 LEU A N 1
ATOM 711 C CA . LEU A 1 99 ? -10.817 -2.959 -1.973 1.00 95.38 99 LEU A CA 1
ATOM 712 C C . LEU A 1 99 ? -12.316 -3.053 -1.659 1.00 95.38 99 LEU A C 1
ATOM 714 O O . LEU A 1 99 ? -13.100 -3.393 -2.541 1.00 95.38 99 LEU A O 1
ATOM 718 N N . ARG A 1 100 ? -12.728 -2.727 -0.426 1.00 94.56 100 ARG A N 1
ATOM 719 C CA . ARG A 1 100 ? -14.149 -2.660 -0.039 1.00 94.56 100 ARG A CA 1
ATOM 720 C C . ARG A 1 100 ? -14.899 -1.538 -0.744 1.00 94.56 100 ARG A C 1
ATOM 722 O O . ARG A 1 100 ? -16.082 -1.690 -1.021 1.00 94.56 100 ARG A O 1
ATOM 729 N N . GLY A 1 101 ? -14.221 -0.431 -1.029 1.00 93.00 101 GLY A N 1
ATOM 730 C CA . GLY A 1 101 ? -14.775 0.677 -1.797 1.00 93.00 101 GLY A CA 1
ATOM 731 C C . GLY A 1 101 ? -14.648 0.517 -3.314 1.00 93.00 101 GLY A C 1
ATOM 732 O O . GLY A 1 101 ? -14.817 1.496 -4.033 1.00 93.00 101 GLY A O 1
ATOM 733 N N . GLY A 1 102 ? -14.328 -0.685 -3.807 1.00 92.44 102 GLY A N 1
ATOM 734 C CA . GLY A 1 102 ? -14.241 -0.961 -5.240 1.00 92.44 102 GLY A CA 1
ATOM 735 C C . GLY A 1 102 ? -13.001 -0.377 -5.920 1.00 92.44 102 GLY A C 1
ATOM 736 O O . GLY A 1 102 ? -12.981 -0.215 -7.135 1.00 92.44 102 GLY A O 1
ATOM 737 N N . ILE A 1 103 ? -11.939 -0.076 -5.171 1.00 93.25 103 ILE A N 1
ATOM 738 C CA . ILE A 1 103 ? -10.674 0.434 -5.714 1.00 93.25 103 ILE A CA 1
ATOM 739 C C . ILE A 1 103 ? -9.554 -0.559 -5.412 1.00 93.25 103 ILE A C 1
ATOM 741 O O . ILE A 1 103 ? -9.374 -1.005 -4.282 1.00 93.25 103 ILE A O 1
ATOM 745 N N . THR A 1 104 ? -8.743 -0.895 -6.414 1.00 94.00 104 THR A N 1
ATOM 746 C CA . THR A 1 104 ? -7.616 -1.816 -6.224 1.00 94.00 104 THR A CA 1
ATOM 747 C C . THR A 1 104 ? -6.265 -1.096 -6.235 1.00 94.00 104 THR A C 1
ATOM 749 O O . THR A 1 104 ? -5.966 -0.364 -7.177 1.00 94.00 104 THR A O 1
ATOM 752 N N . PRO A 1 105 ? -5.379 -1.336 -5.243 1.00 95.50 105 PRO A N 1
ATOM 753 C CA . PRO A 1 105 ? -3.980 -0.902 -5.303 1.00 95.50 105 PRO A CA 1
ATOM 754 C C . PRO A 1 105 ? -3.105 -1.843 -6.161 1.00 95.50 105 PRO A C 1
ATOM 756 O O . PRO A 1 105 ? -1.876 -1.708 -6.184 1.00 95.50 105 PRO A O 1
ATOM 759 N N . HIS A 1 106 ? -3.711 -2.836 -6.820 1.00 95.62 106 HIS A N 1
ATOM 760 C CA . HIS A 1 106 ? -3.045 -3.859 -7.618 1.00 95.62 106 HIS A CA 1
ATOM 761 C C . HIS A 1 106 ? -3.225 -3.594 -9.117 1.00 95.62 106 HIS A C 1
ATOM 763 O O . HIS A 1 106 ? -4.315 -3.277 -9.583 1.00 95.62 106 HIS A O 1
ATOM 769 N N . ASN A 1 107 ? -2.158 -3.785 -9.893 1.00 94.38 107 ASN A N 1
ATOM 770 C CA . ASN A 1 107 ? -2.174 -3.584 -11.341 1.00 94.38 107 ASN A CA 1
ATOM 771 C C . ASN A 1 107 ? -2.441 -4.890 -12.099 1.00 94.38 107 ASN A C 1
ATOM 773 O O . ASN A 1 107 ? -1.793 -5.911 -11.835 1.00 94.38 107 ASN A O 1
ATOM 777 N N . GLY A 1 108 ? -3.326 -4.844 -13.098 1.00 93.25 108 GLY A N 1
ATOM 778 C CA . GLY A 1 108 ? -3.582 -5.951 -14.025 1.00 93.25 108 GLY A CA 1
ATOM 779 C C . GLY A 1 108 ? -3.779 -7.295 -13.314 1.00 93.25 108 GLY A C 1
ATOM 780 O O . GLY A 1 108 ? -4.575 -7.420 -12.386 1.00 93.25 108 GLY A O 1
ATOM 781 N N . ARG A 1 109 ? -3.001 -8.313 -13.708 1.00 95.00 109 ARG A N 1
ATOM 782 C CA . ARG A 1 109 ? -3.104 -9.670 -13.139 1.00 95.00 109 ARG A CA 1
ATOM 783 C C . ARG A 1 109 ? -2.764 -9.750 -11.647 1.00 95.00 109 ARG A C 1
ATOM 785 O O . ARG A 1 109 ? -3.188 -10.705 -11.003 1.00 95.00 109 ARG A O 1
ATOM 792 N N . SER A 1 110 ? -2.049 -8.777 -11.070 1.00 95.62 110 SER A N 1
ATOM 793 C CA . SER A 1 110 ? -1.724 -8.800 -9.634 1.00 95.62 110 SER A CA 1
ATOM 794 C C . SER A 1 110 ? -2.958 -8.681 -8.726 1.00 95.62 110 SER A C 1
ATOM 796 O O . SER A 1 110 ? -2.905 -9.108 -7.576 1.00 95.62 110 SER A O 1
ATOM 798 N N . THR A 1 111 ? -4.103 -8.239 -9.255 1.00 93.75 111 THR A N 1
ATOM 799 C CA . THR A 1 111 ? -5.422 -8.370 -8.610 1.00 93.75 111 THR A CA 1
ATOM 800 C C . THR A 1 111 ? -5.747 -9.822 -8.217 1.00 93.75 111 THR A C 1
ATOM 802 O O . THR A 1 111 ? -6.304 -10.085 -7.149 1.00 93.75 111 THR A O 1
ATOM 805 N N . LEU A 1 112 ? -5.340 -10.794 -9.039 1.00 95.19 112 LEU A N 1
ATOM 806 C CA . LEU A 1 112 ? -5.607 -12.221 -8.826 1.00 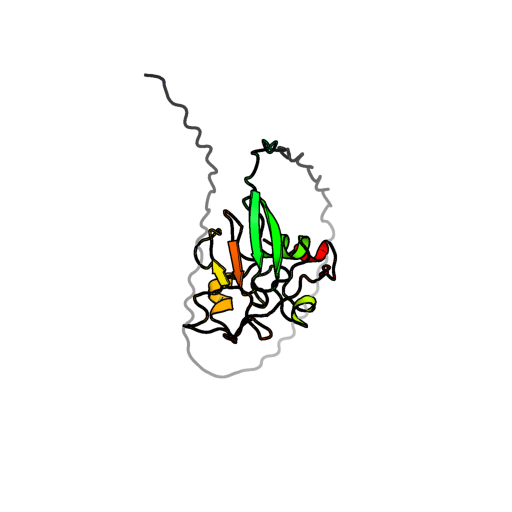95.19 112 LEU A CA 1
ATOM 807 C C . LEU A 1 112 ? -4.470 -12.953 -8.096 1.00 95.19 112 LEU A C 1
ATOM 809 O O . LEU A 1 112 ? -4.732 -13.928 -7.399 1.00 95.19 112 LEU A O 1
ATOM 813 N N . ILE A 1 113 ? -3.222 -12.486 -8.208 1.00 95.69 113 ILE A N 1
ATOM 814 C CA . ILE A 1 113 ? -2.033 -13.200 -7.692 1.00 95.69 113 ILE A CA 1
ATOM 815 C C . ILE A 1 113 ? -1.230 -12.413 -6.640 1.00 95.69 113 ILE A C 1
ATOM 817 O O . ILE A 1 113 ? -0.006 -12.513 -6.577 1.00 95.69 113 ILE A O 1
ATOM 821 N N . ASN A 1 114 ? -1.891 -11.599 -5.815 1.00 97.44 114 ASN A N 1
ATOM 822 C CA . ASN A 1 114 ? -1.242 -10.916 -4.688 1.00 97.44 114 ASN A CA 1
ATOM 823 C C . ASN A 1 114 ? -1.229 -11.766 -3.399 1.00 97.44 114 ASN A C 1
ATOM 825 O O . ASN A 1 114 ? -1.848 -12.823 -3.321 1.00 97.44 114 ASN A O 1
ATOM 829 N N . CYS A 1 115 ? -0.514 -11.281 -2.376 1.00 97.81 115 CYS A N 1
ATOM 830 C CA . CYS A 1 115 ? -0.311 -11.974 -1.098 1.00 97.81 115 CYS A CA 1
ATOM 831 C C . CYS A 1 115 ? -1.391 -11.708 -0.034 1.00 97.81 115 CYS A C 1
ATOM 833 O O . CYS A 1 115 ? -1.155 -12.011 1.132 1.00 97.81 115 CYS A O 1
ATOM 835 N N . ARG A 1 116 ? -2.517 -11.083 -0.405 1.00 97.31 116 ARG A N 1
ATOM 836 C CA . ARG A 1 116 ? -3.706 -10.861 0.442 1.00 97.31 116 ARG A CA 1
ATOM 837 C C . ARG A 1 116 ? -3.464 -10.191 1.801 1.00 97.31 116 ARG A C 1
ATOM 839 O O . ARG A 1 116 ? -4.236 -10.403 2.719 1.00 97.31 116 ARG A O 1
ATOM 846 N N . GLY A 1 117 ? -2.395 -9.406 1.924 1.00 97.69 117 GLY A N 1
ATOM 847 C CA . GLY A 1 117 ? -2.104 -8.660 3.152 1.00 97.69 117 GLY A CA 1
ATOM 848 C C . GLY A 1 117 ? -0.749 -8.947 3.792 1.00 97.69 117 GLY A C 1
ATOM 849 O O . GLY A 1 117 ? -0.226 -8.104 4.509 1.00 97.69 117 GLY A O 1
ATOM 850 N N . LEU A 1 118 ? -0.101 -10.065 3.443 1.00 97.81 118 LEU A N 1
ATOM 851 C CA . LEU A 1 118 ? 1.127 -10.537 4.111 1.00 97.81 118 LEU A CA 1
ATOM 852 C C . LEU A 1 118 ? 2.368 -9.6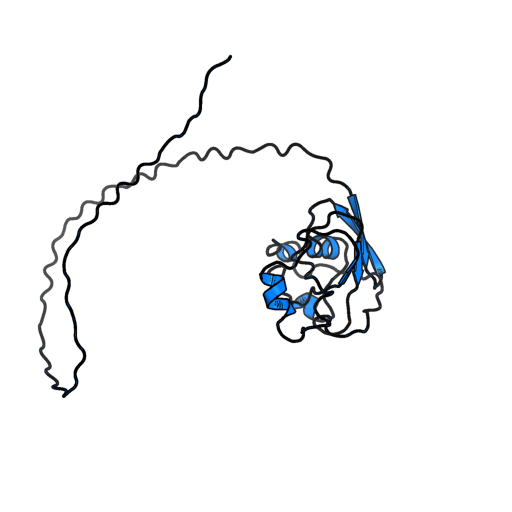22 3.994 1.00 97.81 118 LEU A C 1
ATOM 854 O O . LEU A 1 118 ? 3.404 -9.915 4.584 1.00 97.81 118 LEU A O 1
ATOM 858 N N . GLY A 1 119 ? 2.331 -8.570 3.172 1.00 97.94 119 GLY A N 1
ATOM 859 C CA . GLY A 1 119 ? 3.488 -7.694 2.941 1.00 97.94 119 GLY A CA 1
ATOM 860 C C . GLY A 1 119 ? 4.631 -8.312 2.115 1.00 97.94 119 GLY A C 1
ATOM 861 O O . GLY A 1 119 ? 5.687 -7.700 1.994 1.00 97.94 119 GLY A O 1
ATOM 862 N N . THR A 1 120 ? 4.443 -9.493 1.511 1.00 97.75 120 THR A N 1
ATOM 863 C CA . THR A 1 120 ? 5.517 -10.244 0.824 1.00 97.75 120 THR A CA 1
ATOM 864 C C . THR A 1 120 ? 5.576 -10.049 -0.692 1.00 97.75 120 THR A C 1
ATOM 866 O O . THR A 1 120 ? 6.644 -10.165 -1.282 1.00 97.75 120 THR A O 1
ATOM 869 N N . CYS A 1 121 ? 4.464 -9.744 -1.373 1.00 98.00 121 CYS A N 1
ATOM 870 C CA . CYS A 1 121 ? 4.474 -9.654 -2.844 1.00 98.00 121 CYS A CA 1
ATOM 871 C C . CYS A 1 121 ? 4.870 -8.271 -3.386 1.00 98.00 121 CYS A C 1
ATOM 873 O O . CYS A 1 121 ? 5.411 -8.183 -4.489 1.00 98.00 121 CYS A O 1
ATOM 875 N N . GLY A 1 122 ? 4.628 -7.197 -2.625 1.00 98.06 122 GLY A N 1
ATOM 876 C CA . GLY A 1 122 ? 4.896 -5.807 -3.023 1.00 98.06 122 GLY A CA 1
ATOM 877 C C . GLY A 1 122 ? 3.926 -5.216 -4.058 1.00 98.06 122 GLY A C 1
ATOM 878 O O . GLY A 1 122 ? 4.038 -4.050 -4.402 1.00 98.06 122 GLY A O 1
ATOM 879 N N . THR A 1 123 ? 2.949 -5.974 -4.562 1.00 98.19 123 THR A N 1
ATOM 880 C CA . THR A 1 123 ? 2.078 -5.513 -5.665 1.00 98.19 123 THR A CA 1
ATOM 881 C C . THR A 1 123 ? 1.087 -4.420 -5.258 1.00 98.19 123 THR A C 1
ATOM 883 O O . THR A 1 123 ? 0.567 -3.723 -6.125 1.00 98.19 123 THR A O 1
ATOM 886 N N . CYS A 1 124 ? 0.857 -4.229 -3.955 1.00 98.12 124 CYS A N 1
ATOM 887 C CA . CYS A 1 124 ? 0.085 -3.116 -3.393 1.00 98.12 124 CYS A CA 1
ATOM 888 C C . CYS A 1 124 ? 0.943 -1.874 -3.077 1.00 98.12 124 CYS A C 1
ATOM 890 O O . CYS A 1 124 ? 0.516 -1.037 -2.284 1.00 98.12 124 CYS A O 1
ATOM 892 N N . ALA A 1 125 ? 2.154 -1.766 -3.639 1.00 98.50 125 ALA A N 1
ATOM 893 C CA . ALA A 1 125 ? 2.986 -0.582 -3.463 1.00 98.50 125 ALA A CA 1
ATOM 894 C C . ALA A 1 125 ? 2.311 0.653 -4.077 1.00 98.50 125 ALA A C 1
ATOM 896 O O . ALA A 1 125 ? 1.926 0.636 -5.253 1.00 98.50 125 ALA A O 1
ATOM 897 N N . VAL A 1 126 ? 2.169 1.700 -3.272 1.00 98.31 126 VAL A N 1
ATOM 898 C CA . VAL A 1 126 ? 1.555 2.986 -3.620 1.00 98.31 126 VAL A CA 1
ATOM 899 C C . VAL A 1 126 ? 2.360 4.114 -2.989 1.00 98.31 126 VAL A C 1
ATOM 901 O O . VAL A 1 126 ? 3.022 3.911 -1.975 1.00 98.31 126 VAL A O 1
ATOM 904 N N . GLU A 1 127 ? 2.304 5.299 -3.575 1.00 98.38 127 GLU A N 1
ATOM 905 C CA . GLU A 1 127 ? 2.725 6.518 -2.888 1.00 98.38 127 GLU A CA 1
ATOM 906 C C . GLU A 1 127 ? 1.541 7.094 -2.113 1.00 98.38 127 GLU A C 1
ATOM 908 O O . GLU A 1 127 ? 0.403 7.018 -2.582 1.00 98.38 127 GLU A O 1
ATOM 913 N N . ILE A 1 128 ? 1.815 7.628 -0.924 1.00 98.44 128 ILE A N 1
ATOM 914 C CA . ILE A 1 128 ? 0.807 8.147 -0.000 1.00 98.44 128 ILE A CA 1
ATOM 915 C C . ILE A 1 128 ? 1.184 9.579 0.360 1.00 98.44 128 ILE A C 1
ATOM 917 O O . ILE A 1 128 ? 2.255 9.804 0.922 1.00 98.44 128 ILE A O 1
ATOM 921 N N . GLN A 1 129 ? 0.290 10.526 0.093 1.00 98.31 129 GLN A N 1
ATOM 922 C CA . GLN A 1 129 ? 0.321 11.852 0.698 1.00 98.31 129 GLN A CA 1
ATOM 923 C C . GLN A 1 129 ? -0.766 11.924 1.777 1.00 98.31 129 GLN A C 1
ATOM 925 O O . GLN A 1 129 ? -1.934 11.669 1.502 1.00 98.31 129 GLN A O 1
ATOM 930 N N . GLY A 1 130 ? -0.381 12.232 3.017 1.00 97.62 130 GLY A N 1
ATOM 931 C CA . GLY A 1 130 ? -1.284 12.268 4.173 1.00 97.62 130 GLY A CA 1
ATOM 932 C C . GLY A 1 130 ? -0.785 11.421 5.346 1.00 97.62 130 GLY A C 1
ATOM 933 O O . GLY A 1 130 ? 0.336 10.910 5.331 1.00 97.62 130 GLY A O 1
ATOM 934 N N . HIS A 1 131 ? -1.602 11.302 6.397 1.00 97.56 131 HIS A N 1
ATOM 935 C CA . HIS A 1 131 ? -1.186 10.688 7.660 1.00 97.56 131 HIS A CA 1
ATOM 936 C C . HIS A 1 131 ? -1.623 9.221 7.781 1.00 97.56 131 HIS A C 1
ATOM 938 O O . HIS A 1 131 ? -2.811 8.896 7.850 1.00 97.56 131 HIS A O 1
ATOM 944 N N . VAL A 1 132 ? -0.630 8.334 7.869 1.00 98.44 132 VAL A N 1
ATOM 945 C CA . VAL A 1 132 ? -0.811 6.898 8.097 1.00 98.44 132 VAL A CA 1
ATOM 946 C C . VAL A 1 132 ? 0.034 6.414 9.267 1.00 98.44 132 VAL A C 1
ATOM 948 O O . VAL A 1 132 ? 1.048 7.016 9.617 1.00 98.44 132 VAL A O 1
ATOM 951 N N . GLN A 1 133 ? -0.364 5.289 9.851 1.00 98.06 133 GLN A N 1
ATOM 952 C CA . GLN A 1 133 ? 0.390 4.616 10.904 1.00 98.06 133 GLN A CA 1
ATOM 953 C C . GLN A 1 133 ? 0.739 3.180 10.486 1.00 98.06 133 GLN A C 1
ATOM 955 O O . GLN A 1 133 ? -0.136 2.471 9.982 1.00 98.06 133 GLN A O 1
ATOM 960 N N . PRO A 1 134 ? 1.982 2.718 10.708 1.00 98.06 134 PRO A N 1
ATOM 961 C CA . PRO A 1 134 ? 3.130 3.496 11.187 1.00 98.06 134 PRO A CA 1
ATOM 962 C C . PRO A 1 134 ? 3.610 4.537 10.145 1.00 98.06 134 PRO A C 1
ATOM 964 O O . PRO A 1 134 ? 3.490 4.284 8.939 1.00 98.06 134 PRO A O 1
ATOM 967 N N . PRO A 1 135 ? 4.180 5.683 10.576 1.00 97.75 135 PRO A N 1
ATOM 968 C CA . PRO A 1 135 ? 4.663 6.721 9.659 1.00 97.75 135 PRO A CA 1
ATOM 969 C C . PRO A 1 135 ? 5.875 6.246 8.848 1.00 97.75 135 PRO A C 1
ATOM 971 O O . PRO A 1 135 ? 5.998 6.571 7.674 1.00 97.75 135 PRO A O 1
ATOM 974 N N . GLU A 1 136 ? 6.701 5.387 9.444 1.00 98.12 136 GLU A N 1
ATOM 975 C CA . GLU A 1 136 ? 7.901 4.811 8.839 1.00 98.12 136 GLU A CA 1
ATOM 976 C C . GLU A 1 136 ? 7.681 3.367 8.373 1.00 98.12 136 GLU A C 1
ATOM 978 O O . GLU A 1 136 ? 6.764 2.676 8.830 1.00 98.12 136 GLU A O 1
ATOM 983 N N . TRP A 1 137 ? 8.577 2.874 7.511 1.00 98.56 137 TRP A N 1
ATOM 984 C CA . TRP A 1 137 ? 8.561 1.478 7.073 1.00 98.56 137 TRP A CA 1
ATOM 985 C C . TRP A 1 137 ? 8.708 0.491 8.225 1.00 98.56 137 TRP A C 1
ATOM 987 O O . TRP A 1 137 ? 9.713 0.484 8.952 1.00 98.56 137 TRP A O 1
ATOM 997 N N . ASN A 1 138 ? 7.754 -0.436 8.292 1.00 97.94 138 ASN A N 1
ATOM 998 C CA . ASN A 1 138 ? 7.868 -1.617 9.135 1.00 97.94 138 ASN A CA 1
ATOM 999 C C . ASN A 1 138 ? 8.898 -2.625 8.564 1.00 97.94 138 ASN A C 1
ATOM 1001 O O . ASN A 1 138 ? 9.523 -2.402 7.523 1.00 97.94 138 ASN A O 1
ATOM 1005 N N . LYS A 1 139 ? 9.108 -3.756 9.253 1.00 98.12 139 LYS A N 1
ATOM 1006 C CA . LYS A 1 139 ? 10.090 -4.777 8.834 1.00 98.12 139 LYS A CA 1
ATOM 1007 C C . LYS A 1 139 ? 9.767 -5.385 7.461 1.00 98.12 139 LYS A C 1
ATOM 1009 O O . LYS A 1 139 ? 10.679 -5.557 6.654 1.00 98.12 139 LYS A O 1
ATOM 1014 N N . SER A 1 140 ? 8.495 -5.681 7.195 1.00 97.75 140 SER A N 1
ATOM 1015 C CA . SER A 1 140 ? 8.031 -6.259 5.928 1.00 97.75 140 SER A CA 1
ATOM 1016 C C . SER A 1 140 ? 8.197 -5.278 4.773 1.00 97.75 140 SER A C 1
ATOM 1018 O O . SER A 1 140 ? 8.741 -5.647 3.736 1.00 97.75 140 SER A O 1
ATOM 1020 N N . GLU A 1 141 ? 7.811 -4.013 4.965 1.00 98.62 141 GLU A N 1
ATOM 1021 C CA . GLU A 1 141 ? 8.017 -2.945 3.983 1.00 98.62 141 GLU A CA 1
ATOM 1022 C C . GLU A 1 141 ? 9.503 -2.759 3.682 1.00 98.62 141 GLU A C 1
ATOM 1024 O O . GLU A 1 141 ? 9.900 -2.779 2.519 1.00 98.62 141 GLU A O 1
ATOM 1029 N N . ARG A 1 142 ? 10.344 -2.673 4.721 1.00 98.44 142 ARG A N 1
ATOM 1030 C CA . ARG A 1 142 ? 11.794 -2.515 4.568 1.00 98.44 142 ARG A CA 1
ATOM 1031 C C . ARG A 1 142 ? 12.418 -3.662 3.784 1.00 98.44 142 ARG A C 1
ATOM 1033 O O . ARG A 1 142 ? 13.265 -3.407 2.935 1.00 98.44 142 ARG A O 1
ATOM 1040 N N . LEU A 1 143 ? 12.022 -4.906 4.048 1.00 98.06 143 LEU A N 1
ATOM 1041 C CA . LEU A 1 143 ? 12.519 -6.048 3.284 1.00 98.06 143 LEU A CA 1
ATOM 1042 C C . LEU A 1 143 ? 12.007 -5.998 1.842 1.00 98.06 143 LEU A C 1
ATOM 1044 O O . LEU A 1 143 ? 12.782 -6.117 0.896 1.00 98.06 143 LEU A O 1
ATOM 1048 N N . ARG A 1 144 ? 10.696 -5.811 1.663 1.00 98.25 144 ARG A N 1
ATOM 1049 C CA . ARG A 1 144 ? 10.064 -6.000 0.362 1.00 98.25 144 ARG A CA 1
ATOM 1050 C C . ARG A 1 144 ? 10.327 -4.858 -0.612 1.00 98.25 144 ARG A C 1
ATOM 1052 O O . ARG A 1 144 ? 10.524 -5.129 -1.795 1.00 98.25 144 ARG A O 1
ATOM 1059 N N . LEU A 1 145 ? 10.335 -3.611 -0.146 1.00 98.50 145 LEU A N 1
ATOM 1060 C CA . LEU A 1 145 ? 10.580 -2.434 -0.985 1.00 98.50 145 LEU A CA 1
ATOM 1061 C C . LEU A 1 145 ? 12.067 -2.253 -1.327 1.00 98.50 145 LEU A C 1
ATOM 1063 O O . LEU A 1 145 ? 12.379 -1.503 -2.245 1.00 98.50 145 LEU A O 1
ATOM 1067 N N . ASN A 1 146 ? 12.979 -2.970 -0.659 1.00 98.19 146 ASN A N 1
ATOM 1068 C CA . ASN A 1 146 ? 14.386 -3.091 -1.068 1.00 98.19 146 ASN A CA 1
ATOM 1069 C C . ASN A 1 146 ? 14.668 -4.346 -1.917 1.00 98.19 146 ASN A C 1
ATOM 1071 O O . ASN A 1 146 ? 15.822 -4.618 -2.239 1.00 98.19 146 ASN A O 1
ATOM 1075 N N . PHE A 1 147 ? 13.636 -5.117 -2.275 1.00 97.31 147 PHE A N 1
ATOM 1076 C CA . PHE A 1 147 ? 13.757 -6.285 -3.144 1.00 97.31 147 PHE A CA 1
ATOM 1077 C C . PHE A 1 147 ? 13.242 -5.964 -4.559 1.00 97.31 147 PHE A C 1
ATOM 1079 O O . PHE A 1 147 ? 12.206 -5.293 -4.684 1.00 97.31 147 PHE A O 1
ATOM 1086 N N . PRO A 1 148 ? 13.876 -6.491 -5.629 1.00 96.75 148 PRO A N 1
ATOM 1087 C CA . PRO A 1 148 ? 13.438 -6.259 -7.001 1.00 96.75 148 PRO A CA 1
ATOM 1088 C C . PRO A 1 148 ? 11.922 -6.465 -7.229 1.00 96.75 148 PRO A C 1
ATOM 1090 O O . PRO A 1 148 ? 11.280 -7.304 -6.584 1.00 96.75 148 PRO A O 1
ATOM 1093 N N . PRO A 1 149 ? 11.299 -5.682 -8.127 1.00 96.69 149 PRO A N 1
ATOM 1094 C CA . PRO A 1 149 ? 11.908 -4.657 -8.982 1.00 96.69 149 PRO A CA 1
ATOM 1095 C C . PRO A 1 149 ? 12.085 -3.285 -8.303 1.00 96.69 149 PRO A C 1
ATOM 1097 O O . PRO A 1 149 ? 12.418 -2.323 -8.985 1.00 96.69 149 PRO A O 1
ATOM 1100 N N . HIS A 1 150 ? 11.820 -3.161 -6.999 1.00 97.56 150 HIS A N 1
ATOM 1101 C CA . HIS A 1 150 ? 12.026 -1.906 -6.283 1.00 97.56 150 HIS A CA 1
ATOM 1102 C C . HIS A 1 150 ? 13.471 -1.784 -5.808 1.00 97.56 150 HIS A C 1
ATOM 1104 O O . HIS A 1 150 ? 14.092 -2.763 -5.394 1.00 97.56 150 HIS A O 1
ATOM 1110 N N . SER A 1 151 ? 13.987 -0.562 -5.844 1.00 96.00 151 SER A N 1
ATOM 1111 C CA . SER A 1 151 ? 15.311 -0.223 -5.341 1.00 96.00 151 SER A CA 1
ATOM 1112 C C . SER A 1 151 ? 15.376 1.264 -4.988 1.00 96.00 151 SER A C 1
ATOM 1114 O O . SER A 1 151 ? 14.585 2.057 -5.512 1.00 96.00 151 SER A O 1
ATOM 1116 N N . PRO A 1 152 ? 16.320 1.674 -4.129 1.00 97.06 152 PRO A N 1
ATOM 1117 C CA . PRO A 1 152 ? 16.644 3.083 -3.963 1.00 97.06 152 PRO A CA 1
ATOM 1118 C C . PRO A 1 152 ? 17.058 3.743 -5.290 1.00 97.06 152 PRO A C 1
ATOM 1120 O O . PRO A 1 152 ? 17.604 3.061 -6.162 1.00 97.06 152 PRO A O 1
ATOM 1123 N N . PRO A 1 153 ? 16.828 5.061 -5.452 1.00 95.62 153 PRO A N 1
ATOM 1124 C CA . PRO A 1 153 ? 16.140 5.954 -4.511 1.00 95.62 153 PRO A CA 1
ATOM 1125 C C . PRO A 1 153 ? 14.610 5.963 -4.680 1.00 95.62 153 PRO A C 1
ATOM 1127 O O . PRO A 1 153 ? 13.893 6.427 -3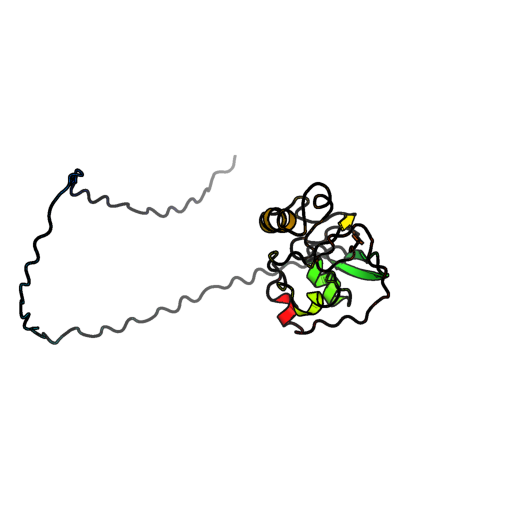.797 1.00 95.62 153 PRO A O 1
ATOM 1130 N N . SER A 1 154 ? 14.096 5.459 -5.806 1.00 94.31 154 SER A N 1
ATOM 1131 C CA . SER A 1 154 ? 12.685 5.601 -6.187 1.00 94.31 154 SER A CA 1
ATOM 1132 C C . SER A 1 154 ? 11.724 4.829 -5.285 1.00 94.31 154 SER A C 1
ATOM 1134 O O . SER A 1 154 ? 10.553 5.189 -5.203 1.00 94.31 154 SER A O 1
ATOM 1136 N N . ASN A 1 155 ? 12.196 3.796 -4.582 1.00 97.25 155 ASN A N 1
ATOM 1137 C CA . ASN A 1 155 ? 11.384 3.055 -3.624 1.00 97.25 155 ASN A CA 1
ATOM 1138 C C . ASN A 1 155 ? 10.995 3.874 -2.384 1.00 97.25 155 ASN A C 1
ATOM 1140 O O . ASN A 1 155 ? 9.964 3.567 -1.800 1.00 97.25 155 ASN A O 1
ATOM 1144 N N . ALA A 1 156 ? 11.762 4.901 -1.997 1.00 97.25 156 ALA A N 1
ATOM 1145 C CA . ALA A 1 156 ? 11.614 5.608 -0.719 1.00 97.25 156 ALA A CA 1
ATOM 1146 C C . ALA A 1 156 ? 10.243 6.280 -0.533 1.00 97.25 156 ALA A C 1
ATOM 1148 O O . ALA A 1 156 ? 9.759 6.401 0.587 1.00 97.25 156 ALA A O 1
ATOM 1149 N N . ARG A 1 157 ? 9.595 6.671 -1.635 1.00 96.81 157 ARG A N 1
ATOM 1150 C CA . ARG A 1 157 ? 8.246 7.263 -1.644 1.00 96.81 157 ARG A CA 1
ATOM 1151 C C . ARG A 1 157 ? 7.113 6.236 -1.522 1.00 96.81 157 ARG A C 1
ATOM 1153 O O . ARG A 1 157 ? 5.953 6.612 -1.389 1.00 96.81 157 ARG A O 1
ATOM 1160 N N . LEU A 1 158 ? 7.416 4.943 -1.632 1.00 98.38 158 LEU A N 1
ATOM 1161 C CA . LEU A 1 158 ? 6.409 3.886 -1.668 1.00 98.38 158 LEU A CA 1
ATOM 1162 C C . LEU A 1 158 ? 6.104 3.359 -0.266 1.00 98.38 158 LEU A C 1
ATOM 1164 O O . LEU A 1 158 ? 6.985 3.199 0.57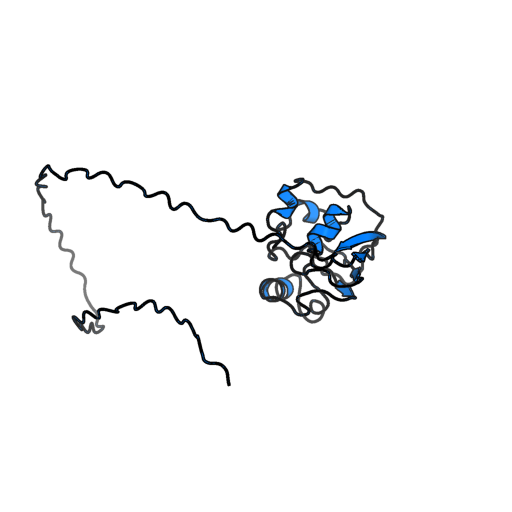6 1.00 98.38 158 LEU A O 1
ATOM 1168 N N . ARG A 1 159 ? 4.842 3.004 -0.054 1.00 98.69 159 ARG A N 1
ATOM 1169 C CA . ARG A 1 159 ? 4.328 2.247 1.088 1.00 98.69 159 ARG A CA 1
ATOM 1170 C C . ARG A 1 159 ? 3.579 1.027 0.578 1.00 98.69 159 ARG A C 1
ATOM 1172 O O . ARG A 1 159 ? 3.047 1.032 -0.533 1.00 98.69 159 ARG A O 1
ATOM 1179 N N . LEU A 1 160 ? 3.508 -0.026 1.383 1.00 98.75 160 LEU A N 1
ATOM 1180 C CA . LEU A 1 160 ? 2.624 -1.151 1.089 1.00 98.75 160 LEU A CA 1
ATOM 1181 C C . LEU A 1 160 ? 1.246 -0.855 1.679 1.00 98.75 160 LEU A C 1
ATOM 1183 O O . LEU A 1 160 ? 1.098 -0.821 2.897 1.00 98.75 160 LEU A O 1
ATOM 1187 N N . ALA A 1 161 ? 0.216 -0.711 0.839 1.00 98.62 161 ALA A N 1
ATOM 1188 C CA . ALA A 1 161 ? -1.139 -0.398 1.313 1.00 98.62 161 ALA A CA 1
ATOM 1189 C C . ALA A 1 161 ? -1.683 -1.421 2.335 1.00 98.62 161 ALA A C 1
ATOM 1191 O O . ALA A 1 161 ? -2.523 -1.094 3.165 1.00 98.62 161 ALA A O 1
ATOM 1192 N N . CYS A 1 162 ? -1.194 -2.666 2.304 1.00 98.69 162 CYS A N 1
ATOM 1193 C CA . CYS A 1 162 ? -1.554 -3.702 3.279 1.00 98.69 162 CYS A CA 1
ATOM 1194 C C . CYS A 1 162 ? -0.852 -3.602 4.636 1.00 98.69 162 CYS A C 1
ATOM 1196 O O . CYS A 1 162 ? -1.062 -4.460 5.481 1.00 98.69 162 CYS A O 1
ATOM 1198 N N . GLN A 1 163 ? 0.043 -2.638 4.829 1.00 98.69 163 GLN A N 1
ATOM 1199 C CA . GLN A 1 163 ? 0.882 -2.532 6.024 1.00 98.69 163 GLN A CA 1
ATOM 1200 C C . GLN A 1 163 ? 0.656 -1.224 6.788 1.00 98.69 163 GLN A C 1
ATOM 1202 O O . GLN A 1 163 ? 1.358 -0.962 7.764 1.00 98.69 163 GLN A O 1
ATOM 1207 N N . VAL A 1 164 ? -0.304 -0.407 6.345 1.00 98.62 164 VAL A N 1
ATOM 1208 C CA . VAL A 1 164 ? -0.567 0.929 6.883 1.00 98.62 164 VAL A CA 1
ATOM 1209 C C . VAL A 1 164 ? -2.043 1.125 7.203 1.00 98.62 164 VAL A C 1
ATOM 1211 O O . VAL A 1 164 ? -2.923 0.653 6.479 1.00 98.62 164 VAL A O 1
ATOM 1214 N N . ARG A 1 165 ? -2.301 1.852 8.288 1.00 98.62 165 ARG A N 1
ATOM 1215 C CA . ARG A 1 165 ? -3.630 2.249 8.755 1.00 98.62 165 ARG A CA 1
ATOM 1216 C C . ARG A 1 165 ? -3.863 3.739 8.523 1.00 98.62 165 ARG A C 1
ATOM 1218 O O . ARG A 1 165 ? -2.932 4.532 8.665 1.00 98.62 165 ARG A O 1
ATOM 1225 N N . VAL A 1 166 ? -5.094 4.104 8.180 1.00 98.44 166 VAL A N 1
ATOM 1226 C CA . VAL A 1 166 ? -5.503 5.481 7.857 1.00 98.44 166 VAL A CA 1
ATOM 1227 C C . VAL A 1 166 ? -5.786 6.274 9.135 1.00 98.44 166 VAL A C 1
ATOM 1229 O O . VAL A 1 166 ? -6.510 5.795 10.003 1.00 98.44 166 VAL A O 1
ATOM 1232 N N . TYR A 1 167 ? -5.218 7.478 9.245 1.00 97.75 167 TYR A N 1
ATOM 1233 C CA . TYR A 1 167 ? -5.413 8.401 10.376 1.00 97.75 167 TYR A CA 1
ATOM 1234 C C . TYR A 1 167 ? -5.540 9.866 9.914 1.00 97.75 167 TYR A C 1
ATOM 1236 O O . TYR A 1 167 ? -5.135 10.794 10.619 1.00 97.75 167 TYR A O 1
ATOM 1244 N N . GLY A 1 168 ? -6.027 10.073 8.694 1.00 97.38 168 GLY A N 1
ATOM 1245 C CA . GLY A 1 168 ? -6.200 11.375 8.061 1.00 97.38 168 GLY A CA 1
ATOM 1246 C C . GLY A 1 168 ? -6.689 11.221 6.625 1.00 97.38 168 GLY A C 1
ATOM 1247 O O . GLY A 1 168 ? -6.670 10.113 6.083 1.00 97.38 168 GLY A O 1
ATOM 1248 N N . ASP A 1 169 ? -7.093 12.329 6.006 1.00 98.19 169 ASP A N 1
ATOM 1249 C CA . ASP A 1 169 ? -7.363 12.371 4.567 1.00 98.19 169 ASP A CA 1
ATOM 1250 C C . ASP A 1 169 ? -6.083 12.011 3.791 1.00 98.19 169 ASP A C 1
ATOM 1252 O O . ASP A 1 169 ? -4.989 12.471 4.140 1.00 98.19 169 ASP A O 1
ATOM 1256 N N . LEU A 1 170 ? -6.215 11.167 2.762 1.00 98.44 170 LEU A N 1
ATOM 1257 C CA . LEU A 1 170 ? -5.090 10.670 1.966 1.00 98.44 170 LEU A CA 1
ATOM 1258 C C . LEU A 1 170 ? -5.293 10.933 0.475 1.00 98.44 170 LEU A C 1
ATOM 1260 O O . LEU A 1 170 ? -6.382 10.723 -0.058 1.00 98.44 170 LEU A O 1
ATOM 1264 N N . GLU A 1 171 ? -4.202 11.251 -0.211 1.00 97.75 171 GLU A N 1
ATOM 1265 C CA . GLU A 1 171 ? -4.073 11.110 -1.659 1.00 97.75 171 GLU A CA 1
ATOM 1266 C C . GLU A 1 171 ? -3.144 9.928 -1.954 1.00 97.75 171 GLU A C 1
ATOM 1268 O O . GLU A 1 171 ? -2.044 9.809 -1.408 1.00 97.75 171 GLU A O 1
ATOM 1273 N N . ILE A 1 172 ? -3.612 9.002 -2.787 1.00 97.50 172 ILE A N 1
ATOM 1274 C CA . ILE A 1 172 ? -2.927 7.750 -3.095 1.00 97.50 172 ILE A CA 1
ATOM 1275 C C . ILE A 1 172 ? -2.580 7.731 -4.570 1.00 97.50 172 ILE A C 1
ATOM 1277 O O . ILE A 1 172 ? -3.461 7.819 -5.421 1.00 97.50 172 ILE A O 1
ATOM 1281 N N . THR A 1 173 ? -1.303 7.529 -4.887 1.00 96.75 173 THR A N 1
ATOM 1282 C CA . THR A 1 173 ? -0.863 7.355 -6.272 1.00 96.75 173 THR A CA 1
ATOM 1283 C C . THR A 1 173 ? -0.387 5.932 -6.525 1.00 96.75 173 THR A C 1
ATOM 1285 O O . THR A 1 173 ? 0.563 5.450 -5.900 1.00 96.75 173 THR A O 1
ATOM 1288 N N . LYS A 1 174 ? -1.002 5.267 -7.510 1.00 95.94 174 LYS A N 1
ATOM 1289 C CA . LYS A 1 174 ? -0.511 3.995 -8.047 1.00 95.94 174 LYS A CA 1
ATOM 1290 C C . LYS A 1 174 ? 0.252 4.216 -9.346 1.00 95.94 174 LYS A C 1
ATOM 1292 O O . LYS A 1 174 ? -0.222 4.874 -10.266 1.00 95.94 174 LYS A O 1
ATOM 1297 N N . TYR A 1 175 ? 1.437 3.625 -9.418 1.00 96.19 175 TYR A N 1
ATOM 1298 C CA . TYR A 1 175 ? 2.323 3.701 -10.575 1.00 96.19 175 TYR A CA 1
ATOM 1299 C C . TYR A 1 175 ? 2.135 2.507 -11.508 1.00 96.19 175 TYR A C 1
ATOM 1301 O O . TYR A 1 175 ? 1.688 1.446 -11.066 1.00 96.19 175 TYR A O 1
ATOM 1309 N N . LYS A 1 176 ? 2.491 2.663 -12.790 1.00 95.50 176 LYS A N 1
ATOM 1310 C CA . LYS A 1 176 ? 2.410 1.613 -13.815 1.00 95.50 176 LYS A CA 1
ATOM 1311 C C . LYS A 1 176 ? 3.426 0.487 -13.551 1.00 95.50 176 LYS A C 1
ATOM 1313 O O . LYS A 1 176 ? 4.389 0.627 -12.795 1.00 95.50 176 LYS A O 1
ATOM 1318 N N . GLY A 1 177 ? 3.215 -0.646 -14.223 1.00 95.56 177 GLY A N 1
ATOM 1319 C CA . GLY A 1 177 ? 4.019 -1.867 -14.082 1.00 95.56 177 GLY A CA 1
ATOM 1320 C C . GLY A 1 177 ? 3.434 -2.843 -13.061 1.00 95.56 177 GLY A C 1
ATOM 1321 O O . GLY A 1 177 ? 2.621 -2.464 -12.227 1.00 95.56 177 GLY A O 1
ATOM 1322 N N . PHE A 1 178 ? 3.814 -4.119 -13.113 1.00 96.44 178 PHE A N 1
ATOM 1323 C CA . PHE A 1 178 ? 3.183 -5.159 -12.285 1.00 96.44 178 PHE A CA 1
ATOM 1324 C C . PHE A 1 178 ? 3.290 -4.899 -10.764 1.00 96.44 178 PHE A C 1
ATOM 1326 O O . PHE A 1 178 ? 2.366 -5.221 -10.020 1.00 96.44 178 PHE A O 1
ATOM 1333 N N . TRP A 1 179 ? 4.369 -4.255 -10.307 1.00 97.25 179 TRP A N 1
ATOM 1334 C CA . TRP A 1 179 ? 4.566 -3.854 -8.908 1.00 97.25 179 TRP A CA 1
ATOM 1335 C C . TRP A 1 179 ? 4.349 -2.356 -8.665 1.00 97.25 179 TRP A C 1
ATOM 1337 O O . TRP A 1 179 ? 4.325 -1.926 -7.519 1.00 97.25 179 TRP A O 1
ATOM 1347 N N . GLY A 1 180 ? 4.139 -1.553 -9.709 1.00 95.88 180 GLY A N 1
ATOM 1348 C CA . GLY A 1 180 ? 4.192 -0.092 -9.599 1.00 95.88 180 GLY A CA 1
ATOM 1349 C C . GLY A 1 180 ? 5.623 0.444 -9.567 1.00 95.88 180 GLY A C 1
ATOM 1350 O O . GLY A 1 180 ? 5.916 1.397 -8.856 1.00 95.88 180 GLY A O 1
ATOM 1351 N N . GLN A 1 181 ? 6.534 -0.219 -10.279 1.00 95.00 181 GLN A N 1
ATOM 1352 C CA . GLN A 1 181 ? 7.960 0.105 -10.292 1.00 95.00 181 GLN A CA 1
ATOM 1353 C C . GLN A 1 181 ? 8.348 1.215 -11.280 1.00 95.00 181 GLN A C 1
ATOM 1355 O O . GLN A 1 181 ? 9.496 1.648 -11.278 1.00 95.00 181 GLN A O 1
ATOM 1360 N N . TYR A 1 182 ? 7.434 1.641 -12.152 1.00 95.19 182 TYR A N 1
ATOM 1361 C CA . TYR A 1 182 ? 7.701 2.705 -13.121 1.00 95.19 182 TYR A CA 1
ATOM 1362 C C . TYR A 1 182 ? 7.351 4.087 -12.556 1.00 95.19 182 TYR A C 1
ATOM 1364 O O . TYR A 1 182 ? 6.700 4.204 -11.522 1.00 95.19 182 TYR A O 1
ATOM 1372 N N . GLU A 1 183 ? 7.777 5.149 -13.238 1.00 91.62 183 GLU A N 1
ATOM 1373 C CA . GLU A 1 183 ? 7.497 6.534 -12.822 1.00 91.62 183 GLU A CA 1
ATOM 1374 C C . GLU A 1 183 ? 6.171 7.075 -13.367 1.00 91.62 183 GLU A C 1
ATOM 1376 O O . GLU A 1 183 ? 5.602 8.014 -12.814 1.00 91.62 183 GLU A O 1
ATOM 1381 N N . SER A 1 184 ? 5.632 6.463 -14.422 1.00 93.56 184 SER A N 1
ATOM 1382 C CA . SER A 1 184 ? 4.317 6.832 -14.941 1.00 93.56 184 SER A CA 1
ATOM 1383 C C . SER A 1 184 ? 3.212 6.383 -13.986 1.00 93.56 184 SER A C 1
ATOM 1385 O O . SER A 1 184 ? 3.236 5.271 -13.457 1.00 93.56 184 SER A O 1
ATOM 1387 N N . LYS A 1 185 ? 2.225 7.254 -13.773 1.00 92.94 185 LYS A N 1
ATOM 1388 C CA . LYS A 1 185 ? 1.049 6.978 -12.938 1.00 92.94 185 LYS A CA 1
ATOM 1389 C C . LYS A 1 185 ? 0.039 6.137 -13.712 1.00 92.94 185 LYS A C 1
ATOM 1391 O O . LYS A 1 185 ? -0.060 6.264 -14.932 1.00 92.94 185 LYS A O 1
ATOM 1396 N N . CYS A 1 186 ? -0.709 5.281 -13.027 1.00 85.44 186 CYS A N 1
ATOM 1397 C CA . CYS A 1 186 ? -1.911 4.701 -13.609 1.00 85.44 186 CYS A CA 1
ATOM 1398 C C . CYS A 1 186 ? -2.932 5.830 -13.788 1.00 85.44 186 CYS A C 1
ATOM 1400 O O . CYS A 1 186 ? -3.341 6.457 -12.813 1.00 85.44 186 CYS A O 1
ATOM 1402 N N . GLU A 1 187 ? -3.317 6.098 -15.030 1.00 77.38 187 GLU A N 1
ATOM 1403 C CA . GLU A 1 187 ? -4.590 6.759 -15.304 1.00 77.38 187 GLU A CA 1
ATOM 1404 C C . GLU A 1 187 ? -5.677 5.782 -14.885 1.00 77.38 187 GLU A C 1
ATOM 1406 O O . GLU A 1 187 ? -5.506 4.568 -15.047 1.00 77.38 187 GLU A O 1
ATOM 1411 N N . GLY A 1 188 ? -6.761 6.272 -14.306 1.00 59.31 188 GLY A N 1
ATOM 1412 C CA . GLY A 1 188 ? -7.821 5.362 -13.947 1.00 59.31 188 GLY A CA 1
ATOM 1413 C C . GLY A 1 188 ? -9.199 5.948 -14.148 1.00 59.31 188 GLY A C 1
ATOM 1414 O O . GLY A 1 188 ? -9.440 7.155 -14.099 1.00 59.31 188 GLY A O 1
ATOM 1415 N N . GLU A 1 189 ? -10.075 5.001 -14.410 1.00 53.62 189 GLU A N 1
ATOM 1416 C CA . GLU A 1 189 ? -11.509 5.127 -14.397 1.00 53.62 189 GLU A CA 1
ATOM 1417 C C . GLU A 1 189 ? -11.966 4.446 -13.106 1.00 53.62 189 GLU A C 1
ATOM 1419 O O . GLU A 1 189 ? -11.360 3.462 -12.665 1.00 53.62 189 GLU A O 1
ATOM 1424 N N . ARG A 1 190 ? -13.023 4.967 -12.477 1.00 57.97 190 ARG A N 1
ATOM 1425 C CA . ARG A 1 190 ? -13.632 4.342 -11.300 1.00 57.97 190 ARG A CA 1
ATOM 1426 C C . ARG A 1 190 ? -14.110 2.940 -11.705 1.00 57.97 190 ARG A C 1
ATOM 1428 O O . ARG A 1 190 ? -15.142 2.808 -12.354 1.00 57.97 190 ARG A O 1
ATOM 1435 N N . GLY A 1 191 ? -13.324 1.916 -11.392 1.00 60.91 191 GLY A N 1
ATOM 1436 C CA . GLY A 1 191 ? -13.648 0.535 -11.731 1.00 60.91 191 GLY A CA 1
ATOM 1437 C C . GLY A 1 191 ? -14.643 -0.054 -10.738 1.00 60.91 191 GLY A C 1
ATOM 1438 O O . GLY A 1 191 ? -14.547 0.202 -9.544 1.00 60.91 191 GLY A O 1
ATOM 1439 N N . ASP A 1 192 ? -15.566 -0.882 -11.220 1.00 72.50 192 ASP A N 1
ATOM 1440 C CA . ASP A 1 192 ? -16.360 -1.792 -10.386 1.00 72.50 192 ASP A CA 1
ATOM 1441 C C . ASP A 1 192 ? -15.479 -2.979 -9.954 1.00 72.50 192 ASP A C 1
ATOM 1443 O O . ASP A 1 192 ? -15.616 -4.110 -10.428 1.00 72.50 192 ASP A O 1
ATOM 1447 N N . PHE A 1 193 ? -14.445 -2.707 -9.150 1.00 86.12 193 PHE A N 1
ATOM 1448 C CA . PHE A 1 193 ? -13.614 -3.780 -8.624 1.00 86.12 193 PHE A CA 1
ATOM 1449 C C . PHE A 1 193 ? -14.415 -4.578 -7.597 1.00 86.12 193 PHE A C 1
ATOM 1451 O O . PHE A 1 193 ? -14.851 -4.046 -6.578 1.00 86.12 193 PHE A O 1
ATOM 1458 N N . SER A 1 194 ? -14.497 -5.887 -7.809 1.00 89.25 194 SER A N 1
ATOM 1459 C CA . SER A 1 194 ? -14.962 -6.835 -6.804 1.00 89.25 194 SER A CA 1
ATOM 1460 C C . SER A 1 194 ? -13.820 -7.757 -6.386 1.00 89.25 194 SER A C 1
ATOM 1462 O O . SER A 1 194 ? -13.043 -8.250 -7.208 1.00 89.25 194 SER A O 1
ATOM 1464 N N . ALA A 1 195 ? -13.703 -7.978 -5.076 1.00 90.94 195 ALA A N 1
ATOM 1465 C CA . ALA A 1 195 ? -12.739 -8.906 -4.504 1.00 90.94 195 ALA A CA 1
ATOM 1466 C C . ALA A 1 195 ? -12.989 -10.329 -5.047 1.00 90.94 195 ALA A C 1
ATOM 1468 O O . ALA A 1 195 ? -14.039 -10.904 -4.750 1.00 90.94 195 ALA A O 1
ATOM 1469 N N . PRO A 1 196 ? -12.040 -10.943 -5.783 1.00 90.56 196 PRO A N 1
ATOM 1470 C CA . PRO A 1 196 ? -12.257 -12.237 -6.441 1.00 90.56 196 PRO A CA 1
ATOM 1471 C C . PRO A 1 196 ? -12.587 -13.388 -5.481 1.00 90.56 196 PRO A C 1
ATOM 1473 O O . PRO A 1 196 ? -13.140 -14.401 -5.900 1.00 90.56 196 PRO A O 1
ATOM 1476 N N . PHE A 1 197 ? -12.226 -13.243 -4.204 1.00 93.00 197 PHE A N 1
ATOM 1477 C CA . PHE A 1 197 ? -12.411 -14.256 -3.166 1.00 93.00 197 PHE A CA 1
ATOM 1478 C C . PHE A 1 197 ? -13.407 -13.838 -2.072 1.00 93.00 197 PHE A C 1
ATOM 1480 O O . PHE A 1 197 ? -13.458 -14.478 -1.021 1.00 93.00 197 PHE A O 1
ATOM 1487 N N . GLY A 1 198 ? -14.191 -12.775 -2.292 1.00 93.44 198 GLY A N 1
ATOM 1488 C CA . GLY A 1 198 ? -15.138 -12.265 -1.296 1.00 93.44 198 GLY A CA 1
ATOM 1489 C C . GLY A 1 198 ? -14.447 -11.950 0.034 1.00 93.44 198 GLY A C 1
ATOM 1490 O O . GLY A 1 198 ? -13.393 -11.322 0.050 1.00 93.44 198 GLY A O 1
ATOM 1491 N N . ASP A 1 199 ? -14.996 -12.433 1.149 1.00 93.81 199 ASP A N 1
ATOM 1492 C CA . ASP A 1 199 ? -14.443 -12.176 2.488 1.00 93.81 199 ASP A CA 1
ATOM 1493 C C . ASP A 1 199 ? -13.054 -12.796 2.717 1.00 93.81 199 ASP A C 1
ATOM 1495 O O . ASP A 1 199 ? -12.260 -12.275 3.505 1.00 93.81 199 ASP A O 1
ATOM 1499 N N . LEU A 1 200 ? -12.716 -13.875 1.997 1.00 94.88 200 LEU A N 1
ATOM 1500 C CA . LEU A 1 200 ? -11.400 -14.519 2.102 1.00 94.88 200 LEU A CA 1
ATOM 1501 C C . LEU A 1 200 ? -10.263 -13.612 1.609 1.00 94.88 200 LEU A C 1
ATOM 1503 O O . LEU A 1 200 ? -9.104 -13.825 1.962 1.00 94.88 200 LEU A O 1
ATOM 1507 N N . GLU A 1 201 ? -10.593 -12.574 0.839 1.00 96.62 201 GLU A N 1
ATOM 1508 C CA . GLU A 1 201 ? -9.667 -11.554 0.345 1.00 96.62 201 GLU A CA 1
ATOM 1509 C C . GLU A 1 201 ? -8.897 -10.824 1.460 1.00 96.62 201 GLU A C 1
ATOM 1511 O O . GLU A 1 201 ? -7.788 -10.324 1.231 1.00 96.62 201 GLU A O 1
ATOM 1516 N N . PHE A 1 202 ? -9.491 -10.768 2.655 1.00 96.31 202 PHE A N 1
ATOM 1517 C CA . PHE A 1 202 ? -9.040 -9.953 3.784 1.00 96.31 202 PHE A CA 1
ATOM 1518 C C . PHE A 1 202 ? -8.490 -10.781 4.949 1.00 96.31 202 PHE A C 1
ATOM 1520 O O . PHE A 1 202 ? -8.027 -10.221 5.934 1.00 96.31 202 PHE A O 1
ATOM 1527 N N . VAL A 1 203 ? -8.524 -12.115 4.868 1.00 95.00 203 VAL A N 1
ATOM 1528 C CA . VAL A 1 203 ? -8.158 -13.004 5.990 1.00 95.00 203 VAL A CA 1
ATOM 1529 C C . VAL A 1 203 ? -6.697 -12.845 6.426 1.00 95.00 203 VAL A C 1
ATOM 1531 O O . VAL A 1 203 ? -6.372 -13.114 7.580 1.00 95.00 203 VAL A O 1
ATOM 1534 N N . LEU A 1 204 ? -5.816 -12.421 5.517 1.00 95.50 204 LEU A N 1
ATOM 1535 C CA . LEU A 1 204 ? -4.385 -12.248 5.784 1.00 95.50 204 LEU A CA 1
ATOM 1536 C C . LEU A 1 204 ? -3.972 -10.774 5.940 1.00 95.50 204 LEU A C 1
ATOM 1538 O O . LEU A 1 204 ? -2.773 -10.484 5.995 1.00 95.50 204 LEU A O 1
ATOM 1542 N N . ASP A 1 205 ? -4.938 -9.856 5.999 1.00 94.56 205 ASP A N 1
ATOM 1543 C CA . ASP A 1 205 ? -4.691 -8.456 6.335 1.00 94.56 205 ASP A CA 1
ATOM 1544 C C . ASP A 1 205 ? -4.408 -8.336 7.859 1.00 94.56 205 ASP A C 1
ATOM 1546 O O . ASP A 1 205 ? -5.126 -8.943 8.659 1.00 94.56 205 ASP A O 1
ATOM 1550 N N . PRO A 1 206 ? -3.346 -7.615 8.279 1.00 88.62 206 PRO A N 1
ATOM 1551 C CA . PRO A 1 206 ? -2.899 -7.547 9.678 1.00 88.62 206 PRO A CA 1
ATOM 1552 C C . PRO A 1 206 ? -3.636 -6.522 10.564 1.00 88.62 206 PRO A C 1
ATOM 1554 O O . PRO A 1 206 ? -4.395 -5.656 10.064 1.00 88.62 206 PRO A O 1
#

InterPro domains:
  IPR001041 2Fe-2S ferredoxin-type iron-sulfur binding domain [PF00111] (85-166)
  IPR001041 2Fe-2S ferredoxin-type iron-sulfur binding domain [PS51085] (76-178)
  IPR001041 2Fe-2S ferredoxin-type iron-sulfur binding domain [cd00207] (82-173)
  IPR012675 Beta-grasp domain superfamily [G3DSA:3.10.20.30] (76-176)
  IPR036010 2Fe-2S ferredoxin-like superfamily [SSF54292] (83-173)

Radius of gyration: 29.79 Å; chains: 1; bounding box: 61×73×69 Å

Foldseek 3Di:
DDDDDDDDDDDDDDDDDDDDDDDDDDDDDDDDDDDDDDDDDDDDDDDDDDDDDDDPPPDPPPPPPPPPPDDPFDWAWEAEQQDDIFIDGFFDQQQVRQQVRQHHLFDDCCLPVPPLQQLAPLRSKKAKDDDKPPPDDDPSLVVRCCDPPHHPPVSRRIDRSLPITDDYYMYIWAADDRNNRDPHTDNHDRHNRHRPVHPVSNPNRD

Sequence (206 aa):
LCPSVASLCGISVCVVLVSSGAMLYRRSTLAGCLVLLSHSVTAFVSPAVSLRALTVMRHKGCVSTLAMNGSKSNKHRVQFSGGGEVEVRDGELLRTALLRGGITPHNGRSTLINCRGLGTCGTCAVEIQGHVQPPEWNKSERLRLNFPPHSPPSNARLRLACQVRVYGDLEITKYKGFWGQYESKCEGERGDFSAPFGDLEFVLDP